Protein AF-0000000087701508 (afdb_homodimer)

InterPro domains:
  IPR003309 SCAN domain [PF02023] (48-132)
  IPR003309 SCAN domain [PS50804] (48-130)
  IPR003309 SCAN domain [SM00431] (48-133)
  IPR003309 SCAN domain [cd07936] (47-128)
  IPR038269 SCAN domain superfamily [G3DSA:1.10.4020.10] (46-132)
  IPR050916 SCAN domain and C2H2-type zinc finger [PTHR45935] (48-132)

Secondary structure (DSSP, 8-state):
------------------------------B---------TTS---HHHHHHH--GGGSSSHHHHHHHHHHHHHHHH-TTTS-HHHHHHHHHHHHHHHTS-HHHHHHHHHT--SSHHHHHHHHHHHHHHHHH-/------------------------------B---------TTS---HHHHHHH--GGGSSSHHHHHHHHHHHHHHHH-TTTS-HHHHHHHHHHHHHHHHS-HHHHHHHHHT--SSHHHHHHHHHHHHHHHHH-

Sequence (266 aa):
MAADPAPIGQEELVIIKMEEDETALWDPEPFFKPQPQTLLPGLGRDPRQCFRSFRYEEASGPREALARLRELCRQWLRPEVHSKEQMLELLVLEQFLGVLPPDTRVWVESQCPESGEEAVALVEDLAQMLQETMAADPAPIGQEELVIIKMEEDETALWDPEPFFKPQPQTLLPGLGRDPRQCFRSFRYEEASGPREALARLRELCRQWLRPEVHSKEQMLELLVLEQFLGVLPPDTRVWVESQCPESGEEAVALVEDLAQMLQET

Solvent-accessible surface area (backbone atoms only — not comparable to full-atom values): 15752 Å² total; per-residue (Å²): 130,78,76,70,72,74,74,76,72,78,70,72,70,72,70,70,70,67,67,71,73,60,77,62,67,71,69,61,75,37,43,54,56,74,66,74,65,73,48,54,93,84,52,68,79,55,40,56,53,54,42,69,63,53,52,47,81,81,32,94,40,61,67,52,36,49,52,50,38,47,54,30,44,42,64,44,51,32,66,90,80,37,50,68,68,52,39,49,44,55,52,36,30,54,51,52,51,41,38,40,57,68,72,58,29,54,55,46,56,72,71,60,59,88,43,49,68,51,44,33,53,46,52,52,50,50,53,53,53,56,68,74,99,129,78,75,69,72,73,74,76,73,78,71,71,71,73,69,68,70,67,65,67,69,63,74,63,63,71,68,59,73,37,42,55,56,71,66,72,64,74,48,55,92,82,50,68,79,56,38,56,51,53,41,69,64,55,51,46,81,80,33,94,43,60,66,51,35,48,52,51,40,47,52,30,44,43,63,44,50,31,68,89,78,36,51,67,69,52,40,49,44,55,52,36,31,54,51,51,51,41,38,40,58,66,72,58,28,56,55,45,56,72,70,60,58,88,43,49,69,51,43,34,51,46,52,54,49,51,54,53,55,56,68,74,98

pLDDT: mean 75.66, std 27.57, range [24.47, 98.69]

Organism: Physeter macrocephalus (NCBI:txid9755)

Nearest PDB structures (foldseek):
  3lhr-assembly1_A  TM=9.623E-01  e=1.263E-07  Homo sapiens
  2fi2-assembly1_B  TM=8.166E-01  e=4.818E-07  Homo sapiens
  2fi2-assembly1_A  TM=7.880E-01  e=1.838E-06  Homo sapiens
  4e6s-assembly1_A-2  TM=8.352E-01  e=3.184E-05  Mus musculus
  4bhx-assembly1_A  TM=9.150E-01  e=1.826E-04  Homo sapiens

Foldseek 3Di:
DPPPPDPDPPPPPPPPPPVCCPPPVVPVPPQPLPPQPPPDDPPPGQLVNVLVVDDPVVAPDDVRSVVVNVVSLCVNQVPVPDDPVSSVFSVVLSNVLRVDDPVLSVQLVVVPDPTPVSSVVSSVVVVVVVVVD/DPPPPDPPPPPPPPPPPPPCCVPPVPPVPPQPLPPQPPPPDPPPGQLVNVLSVDDPVVAPDDVRSVVVNVVSLCVNQVPVVDDPVSSVFSVVLSNVLRVDDPVLSVQLVVVPDPTPVSSVVSSVVVVVVVVVD

Radius of gyration: 26.83 Å; Cα contacts (8 Å, |Δi|>4): 227; chains: 2; bounding box: 73×62×115 Å

Structure (mmCIF, N/CA/C/O backbone):
data_AF-0000000087701508-model_v1
#
loop_
_entity.id
_entity.type
_entity.pdbx_description
1 polymer 'Zinc finger and SCAN domain-containing protein 31-like'
#
loop_
_atom_site.group_PDB
_atom_site.id
_atom_site.type_symbol
_atom_site.label_atom_id
_atom_site.label_alt_id
_atom_site.label_comp_id
_atom_site.label_asym_id
_atom_site.label_entity_id
_atom_site.label_seq_id
_atom_site.pdbx_PDB_ins_code
_atom_site.Cartn_x
_atom_site.Cartn_y
_atom_site.Cartn_z
_atom_site.occupancy
_atom_site.B_iso_or_equiv
_atom_site.auth_seq_id
_atom_site.auth_comp_id
_atom_site.auth_asym_id
_atom_site.auth_atom_id
_atom_site.pdbx_PDB_model_num
ATOM 1 N N . MET A 1 1 ? 54.719 -9.484 58.75 1 25.44 1 MET A N 1
ATOM 2 C CA . MET A 1 1 ? 54.375 -8.438 57.812 1 25.44 1 MET A CA 1
ATOM 3 C C . MET A 1 1 ? 53.344 -8.93 56.781 1 25.44 1 MET A C 1
ATOM 5 O O . MET A 1 1 ? 53.594 -9.883 56.062 1 25.44 1 MET A O 1
ATOM 9 N N . ALA A 1 2 ? 52.188 -8.859 57.188 1 32.19 2 ALA A N 1
ATOM 10 C CA . ALA A 1 2 ? 50.969 -9.414 56.594 1 32.19 2 ALA A CA 1
ATOM 11 C C . ALA A 1 2 ? 50.781 -8.898 55.156 1 32.19 2 ALA A C 1
ATOM 13 O O . ALA A 1 2 ? 50.938 -7.699 54.906 1 32.19 2 ALA A O 1
ATOM 14 N N . ALA A 1 3 ? 51.43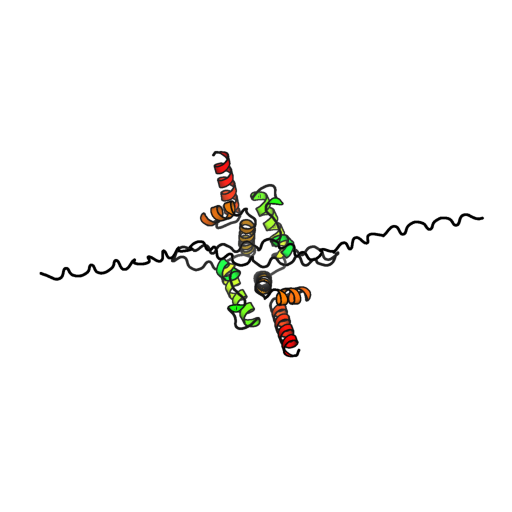8 -9.586 54.312 1 33.94 3 ALA A N 1
ATOM 15 C CA . ALA A 1 3 ? 51.406 -9.219 52.875 1 33.94 3 ALA A CA 1
ATOM 16 C C . ALA A 1 3 ? 50 -8.836 52.469 1 33.94 3 ALA A C 1
ATOM 18 O O . ALA A 1 3 ? 49.031 -9.484 52.844 1 33.94 3 ALA A O 1
ATOM 19 N N . ASP A 1 4 ? 49.719 -7.605 52.469 1 37.53 4 ASP A N 1
ATOM 20 C CA . ASP A 1 4 ? 48.5 -6.938 52.031 1 37.53 4 ASP A CA 1
ATOM 21 C C . ASP A 1 4 ? 48 -7.473 50.688 1 37.53 4 ASP A C 1
ATOM 23 O O . ASP A 1 4 ? 48.812 -7.629 49.781 1 37.53 4 ASP A O 1
ATOM 27 N N . PRO A 1 5 ? 47.219 -8.438 50.75 1 38.19 5 PRO A N 1
ATOM 28 C CA . PRO A 1 5 ? 46.75 -9.062 49.5 1 38.19 5 PRO A CA 1
ATOM 29 C C . PRO A 1 5 ? 46.5 -8.031 48.406 1 38.19 5 PRO A C 1
ATOM 31 O O . PRO A 1 5 ? 46.188 -6.879 48.688 1 38.19 5 PRO A O 1
ATOM 34 N N . ALA A 1 6 ? 47.281 -8.023 47.406 1 37.34 6 ALA A N 1
ATOM 35 C CA . ALA A 1 6 ? 47.156 -7.203 46.188 1 37.34 6 ALA A CA 1
ATOM 36 C C . ALA A 1 6 ? 45.719 -7.07 45.75 1 37.34 6 ALA A C 1
ATOM 38 O O . ALA A 1 6 ? 44.906 -7.969 46 1 37.34 6 ALA A O 1
ATOM 39 N N . PRO A 1 7 ? 45.188 -5.883 45.906 1 34.81 7 PRO A N 1
ATOM 40 C CA . PRO A 1 7 ? 43.812 -5.598 45.5 1 34.81 7 PRO A CA 1
ATOM 41 C C . PRO A 1 7 ? 43.438 -6.207 44.156 1 34.81 7 PRO A C 1
ATOM 43 O O . PRO A 1 7 ? 44.312 -6.43 43.312 1 34.81 7 PRO A O 1
ATOM 46 N N . ILE A 1 8 ? 42.625 -7.137 44.156 1 35.62 8 ILE A N 1
ATOM 47 C CA . ILE A 1 8 ? 41.938 -7.727 43 1 35.62 8 ILE A CA 1
ATOM 48 C C . ILE A 1 8 ? 41.781 -6.676 41.906 1 35.62 8 ILE A C 1
ATOM 50 O O . ILE A 1 8 ? 41.344 -5.551 42.188 1 35.62 8 ILE A O 1
ATOM 54 N N . GLY A 1 9 ? 42.594 -6.695 40.938 1 28.52 9 GLY A N 1
ATOM 55 C CA . GLY A 1 9 ? 42.594 -5.934 39.719 1 28.52 9 GLY A CA 1
ATOM 56 C C . GLY A 1 9 ? 41.219 -5.605 39.219 1 28.52 9 GLY A C 1
ATOM 57 O O . GLY A 1 9 ? 40.25 -6.348 39.469 1 28.52 9 GLY A O 1
ATOM 58 N N . GLN A 1 10 ? 40.812 -4.332 39.312 1 29.94 10 GLN A N 1
ATOM 59 C CA . GLN A 1 10 ? 39.656 -3.664 38.75 1 29.94 10 GLN A CA 1
ATOM 60 C C . GLN A 1 10 ? 39.281 -4.242 37.375 1 29.94 10 GLN A C 1
ATOM 62 O O . GLN A 1 10 ? 40.062 -4.125 36.438 1 29.94 10 GLN A O 1
ATOM 67 N N . GLU A 1 11 ? 38.969 -5.496 37.312 1 29.23 11 GLU A N 1
ATOM 68 C CA . GLU A 1 11 ? 38.375 -5.961 36.062 1 29.23 11 GLU A CA 1
ATOM 69 C C . GLU A 1 11 ? 37.5 -4.887 35.438 1 29.23 11 GLU A C 1
ATOM 71 O O . GLU A 1 11 ? 36.594 -4.355 36.094 1 29.23 11 GLU A O 1
ATOM 76 N N . GLU A 1 12 ? 38.125 -3.945 34.688 1 27.39 12 GLU A N 1
ATOM 77 C CA . GLU A 1 12 ? 37.406 -3.008 33.812 1 27.39 12 GLU A CA 1
ATOM 78 C C . GLU A 1 12 ? 36.156 -3.641 33.219 1 27.39 12 GLU A C 1
ATOM 80 O O . GLU A 1 12 ? 36.25 -4.652 32.5 1 27.39 12 GLU A O 1
ATOM 85 N N . LEU A 1 13 ? 35.156 -3.842 34 1 25.36 13 LEU A N 1
ATOM 86 C CA . LEU A 1 13 ? 33.875 -4.129 33.406 1 25.36 13 LEU A CA 1
ATOM 87 C C . LEU A 1 13 ? 33.688 -3.33 32.125 1 25.36 13 LEU A C 1
ATOM 89 O O . LEU A 1 13 ? 33.656 -2.098 32.156 1 25.36 13 LEU A O 1
ATOM 93 N N . VAL A 1 14 ? 34.406 -3.682 31.109 1 26.48 14 VAL A N 1
ATOM 94 C CA . VAL A 1 14 ? 34.094 -3.102 29.812 1 26.48 14 VAL A CA 1
ATOM 95 C C . VAL A 1 14 ? 32.562 -3.045 29.625 1 26.48 14 VAL A C 1
ATOM 97 O O . VAL A 1 14 ? 31.906 -4.078 29.656 1 26.48 14 VAL A O 1
ATOM 100 N N . ILE A 1 15 ? 31.906 -2.178 30.344 1 26.41 15 ILE A N 1
ATOM 101 C CA . ILE A 1 15 ? 30.531 -1.858 29.984 1 26.41 15 ILE A CA 1
ATOM 102 C C . ILE A 1 15 ? 30.406 -1.76 28.469 1 26.41 15 ILE A C 1
ATOM 104 O O . ILE A 1 15 ? 31.016 -0.891 27.844 1 26.41 15 ILE A O 1
ATOM 108 N N . ILE A 1 16 ? 30.484 -2.873 27.828 1 27.78 16 ILE A N 1
ATOM 109 C CA . ILE A 1 16 ? 30.047 -2.816 26.438 1 27.78 16 ILE A CA 1
ATOM 110 C C . ILE A 1 16 ? 28.75 -2.02 26.344 1 27.78 16 ILE A C 1
ATOM 112 O O . ILE A 1 16 ? 27.734 -2.412 26.906 1 27.78 16 ILE A O 1
ATOM 116 N N . LYS A 1 17 ? 28.781 -0.695 26.516 1 26.56 17 LYS A N 1
ATOM 117 C CA . LYS A 1 17 ? 27.625 0.057 26.031 1 26.56 17 LYS A CA 1
ATOM 118 C C . LYS A 1 17 ? 27.047 -0.579 24.766 1 26.56 17 LYS A C 1
ATOM 120 O O . LYS A 1 17 ? 27.719 -0.656 23.75 1 26.56 17 LYS A O 1
ATOM 125 N N . MET A 1 18 ? 26.516 -1.76 24.984 1 27.39 18 MET A N 1
ATOM 126 C CA . MET A 1 18 ? 25.656 -2.135 23.859 1 27.39 18 MET A CA 1
ATOM 127 C C . MET A 1 18 ? 24.938 -0.914 23.297 1 27.39 18 MET A C 1
ATOM 129 O O . MET A 1 18 ? 24.188 -0.239 24 1 27.39 18 MET A O 1
ATOM 133 N N . GLU A 1 19 ? 25.672 -0.029 22.703 1 31.14 19 GLU A N 1
ATOM 134 C CA . GLU A 1 19 ? 24.922 0.911 21.875 1 31.14 19 GLU A CA 1
ATOM 135 C C . GLU A 1 19 ? 23.688 0.247 21.25 1 31.14 19 GLU A C 1
ATOM 137 O O . GLU A 1 19 ? 23.812 -0.77 20.562 1 31.14 19 GLU A O 1
ATOM 142 N N . GLU A 1 20 ? 22.703 -0.002 22.109 1 31.42 20 GLU A N 1
ATOM 143 C CA . GLU A 1 20 ? 21.391 -0.277 21.516 1 31.42 20 GLU A CA 1
ATOM 144 C C . GLU A 1 20 ? 21.25 0.391 20.156 1 31.42 20 GLU A C 1
ATOM 146 O O . GLU A 1 20 ? 21.156 1.617 20.062 1 31.42 20 GLU A O 1
ATOM 151 N N . ASP A 1 21 ? 22.266 0.172 19.391 1 33.38 21 ASP A N 1
ATOM 152 C CA . ASP A 1 21 ? 21.969 0.449 17.984 1 33.38 21 ASP A CA 1
ATOM 153 C C . ASP A 1 21 ? 20.516 0.128 17.656 1 33.38 21 ASP A C 1
ATOM 155 O O . ASP A 1 21 ? 20.188 -1.013 17.328 1 33.38 21 ASP A O 1
ATOM 159 N N . GLU A 1 22 ? 19.703 0.153 18.703 1 33.38 22 GLU A N 1
ATOM 160 C CA . GLU A 1 22 ? 18.266 -0.052 18.672 1 33.38 22 GLU A CA 1
ATOM 161 C C . GLU A 1 22 ? 17.688 0.269 17.297 1 33.38 22 GLU A C 1
ATOM 163 O O . GLU A 1 22 ? 16.922 -0.52 16.734 1 33.38 22 GLU A O 1
ATOM 168 N N . THR A 1 23 ? 17.344 1.68 17.203 1 36.31 23 THR A N 1
ATOM 169 C CA . THR A 1 23 ? 16.406 2.166 16.203 1 36.31 23 THR A CA 1
ATOM 170 C C . THR A 1 23 ? 16.938 1.925 14.789 1 36.31 23 THR A C 1
ATOM 172 O O . THR A 1 23 ? 17.5 2.832 14.164 1 36.31 23 THR A O 1
ATOM 175 N N . ALA A 1 24 ? 18.031 1.444 14.695 1 35.03 24 ALA A N 1
ATOM 176 C CA . ALA A 1 24 ? 18.297 1.276 13.266 1 35.03 24 ALA A CA 1
ATOM 177 C C . ALA A 1 24 ? 17.016 0.876 12.523 1 35.03 24 ALA A C 1
ATOM 179 O O . ALA A 1 24 ? 16.484 -0.211 12.742 1 35.03 24 ALA A O 1
ATOM 180 N N . LEU A 1 25 ? 16.234 1.811 12.438 1 34.72 25 LEU A N 1
ATOM 181 C CA . LEU A 1 25 ? 15.102 1.787 11.516 1 34.72 25 LEU A CA 1
ATOM 182 C C . LEU A 1 25 ? 15.383 0.874 10.328 1 34.72 25 LEU A C 1
ATOM 184 O O . LEU A 1 25 ? 16.328 1.111 9.57 1 34.72 25 LEU A O 1
ATOM 188 N N . TRP A 1 26 ? 15.664 -0.435 10.664 1 35.25 26 TRP A N 1
ATOM 189 C CA . TRP A 1 26 ? 15.617 -1.326 9.508 1 35.25 26 TRP A CA 1
ATOM 190 C C . TRP A 1 26 ? 14.938 -0.648 8.328 1 35.25 26 TRP A C 1
ATOM 192 O O . TRP A 1 26 ? 13.758 -0.3 8.398 1 35.25 26 TRP A O 1
ATOM 202 N N . ASP A 1 27 ? 15.672 0.174 7.738 1 36.12 27 ASP A N 1
ATOM 203 C CA . ASP A 1 27 ? 15.281 0.833 6.496 1 36.12 27 ASP A CA 1
ATOM 204 C C . ASP A 1 27 ? 14.578 -0.141 5.555 1 36.12 27 ASP A C 1
ATOM 206 O O . ASP A 1 27 ? 15.234 -0.922 4.859 1 36.12 27 ASP A O 1
ATOM 210 N N . PRO A 1 28 ? 13.586 -0.911 6.129 1 38.28 28 PRO A N 1
ATOM 211 C CA . PRO A 1 28 ? 13.07 -1.793 5.082 1 38.28 28 PRO A CA 1
ATOM 212 C C . PRO A 1 28 ? 13.07 -1.137 3.701 1 38.28 28 PRO A C 1
ATOM 214 O O . P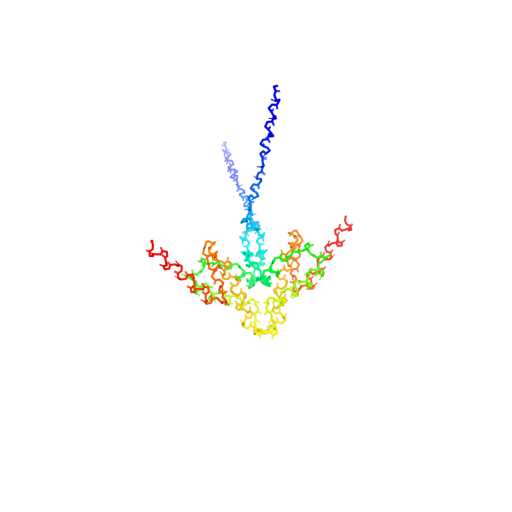RO A 1 28 ? 12.977 0.089 3.598 1 38.28 28 PRO A O 1
ATOM 217 N N . GLU A 1 29 ? 13.805 -1.562 2.844 1 40.06 29 GLU A N 1
ATOM 218 C CA . GLU A 1 29 ? 13.719 -1.175 1.438 1 40.06 29 GLU A CA 1
ATOM 219 C C . GLU A 1 29 ? 12.305 -0.743 1.064 1 40.06 29 GLU A C 1
ATOM 221 O O . GLU A 1 29 ? 11.328 -1.352 1.504 1 40.06 29 GLU A O 1
ATOM 226 N N . PRO A 1 30 ? 12.023 0.538 0.81 1 41.56 30 PRO A N 1
ATOM 227 C CA . PRO A 1 30 ? 10.758 1.166 0.436 1 41.56 30 PRO A CA 1
ATOM 228 C C . PRO A 1 30 ? 9.836 0.227 -0.343 1 41.56 30 PRO A C 1
ATOM 230 O O . PRO A 1 30 ? 10.312 -0.718 -0.979 1 41.56 30 PRO A O 1
ATOM 233 N N . PHE A 1 31 ? 8.633 -0.127 0.177 1 40.53 31 PHE A N 1
ATOM 234 C CA . PHE A 1 31 ? 7.57 -0.617 -0.689 1 40.53 31 PHE A CA 1
ATOM 235 C C . PHE A 1 31 ? 7.797 -0.177 -2.131 1 40.53 31 PHE A C 1
ATOM 237 O O . PHE A 1 31 ? 8.203 0.959 -2.381 1 40.53 31 PHE A O 1
ATOM 244 N N . PHE A 1 32 ? 8.18 -1.091 -2.953 1 39.31 32 PHE A N 1
ATOM 245 C CA . PHE A 1 32 ? 8.359 -0.954 -4.395 1 39.31 32 PHE A CA 1
ATOM 246 C C . PHE A 1 32 ? 7.309 -0.018 -4.98 1 39.31 32 PHE A C 1
ATOM 248 O O . PHE A 1 32 ? 6.117 -0.151 -4.691 1 39.31 32 PHE A O 1
ATOM 255 N N . LYS A 1 33 ? 7.504 1.305 -5.082 1 44.84 33 LYS A N 1
ATOM 256 C CA . LYS A 1 33 ? 6.703 2.164 -5.949 1 44.84 33 LYS A CA 1
ATOM 257 C C . LYS A 1 33 ? 6.391 1.473 -7.273 1 44.84 33 LYS A C 1
ATOM 259 O O . LYS A 1 33 ? 7.293 0.954 -7.938 1 44.84 33 LYS A O 1
ATOM 264 N N . PRO A 1 34 ? 5.141 1.07 -7.469 1 45.06 34 PRO A N 1
ATOM 265 C CA . PRO A 1 34 ? 4.898 0.636 -8.844 1 45.06 34 PRO A CA 1
ATOM 266 C C . PRO A 1 34 ? 5.621 1.504 -9.875 1 45.06 34 PRO A C 1
ATOM 268 O O . PRO A 1 34 ? 5.695 2.725 -9.711 1 45.06 34 PRO A O 1
ATOM 271 N N . GLN A 1 35 ? 6.719 1.099 -10.391 1 44.12 35 GLN A N 1
ATOM 272 C CA . GLN A 1 35 ? 7.227 1.841 -11.539 1 44.12 35 GLN A CA 1
ATOM 273 C C . GLN A 1 35 ? 6.086 2.477 -12.336 1 44.12 35 GLN A C 1
ATOM 275 O O . GLN A 1 35 ? 5.098 1.813 -12.648 1 44.12 35 GLN A O 1
ATOM 280 N N . PRO A 1 36 ? 6.039 3.824 -12.219 1 45.44 36 PRO A N 1
ATOM 281 C CA . PRO A 1 36 ? 5.047 4.355 -13.156 1 45.44 36 PRO A CA 1
ATOM 282 C C . PRO A 1 36 ? 5.016 3.594 -14.477 1 45.44 36 PRO A C 1
ATOM 284 O O . PRO A 1 36 ? 6.039 3.488 -15.156 1 45.44 36 PRO A O 1
ATOM 287 N N . GLN A 1 37 ? 4.379 2.557 -14.414 1 45.44 37 GLN A N 1
ATOM 288 C CA . GLN A 1 37 ? 4.191 2.061 -15.773 1 45.44 37 GLN A CA 1
ATOM 289 C C . GLN A 1 37 ? 3.904 3.205 -16.75 1 45.44 37 GLN A C 1
ATOM 291 O O . GLN A 1 37 ? 2.889 3.891 -16.625 1 45.44 37 GLN A O 1
ATOM 296 N N . THR A 1 38 ? 5.004 3.865 -17.094 1 42.22 38 THR A N 1
ATOM 297 C CA . THR A 1 38 ? 4.703 4.684 -18.266 1 42.22 38 THR A CA 1
ATOM 298 C C . THR A 1 38 ? 3.682 3.992 -19.156 1 42.22 38 THR A C 1
ATOM 300 O O . THR A 1 38 ? 3.957 2.926 -19.719 1 42.22 38 THR A O 1
ATOM 303 N N . LEU A 1 39 ? 2.555 3.941 -18.531 1 47.47 39 LEU A N 1
ATOM 304 C CA . LEU A 1 39 ? 1.598 3.555 -19.562 1 47.47 39 LEU A CA 1
ATOM 305 C C . LEU A 1 39 ? 1.854 4.32 -20.859 1 47.47 39 LEU A C 1
ATOM 307 O O . LEU A 1 39 ? 2.342 5.449 -20.828 1 47.47 39 LEU A O 1
ATOM 311 N N . LEU A 1 40 ? 1.92 3.59 -21.906 1 46.62 40 LEU A N 1
ATOM 312 C CA . LEU A 1 40 ? 1.96 4.176 -23.234 1 46.62 40 LEU A CA 1
ATOM 313 C C . LEU A 1 40 ? 1.213 5.504 -23.281 1 46.62 40 LEU A C 1
ATOM 315 O O . LEU A 1 40 ? 0.228 5.688 -22.547 1 46.62 40 LEU A O 1
ATOM 319 N N . PRO A 1 41 ? 1.772 6.398 -23.891 1 48.69 41 PRO A N 1
ATOM 320 C CA . PRO A 1 41 ? 0.986 7.574 -24.266 1 48.69 41 PRO A CA 1
ATOM 321 C C . PRO A 1 41 ? -0.4 7.215 -24.797 1 48.69 41 PRO A C 1
ATOM 323 O O . PRO A 1 41 ? -0.524 6.379 -25.688 1 48.69 41 PRO A O 1
ATOM 326 N N . GLY A 1 42 ? -1.479 7.578 -24.047 1 55.12 42 GLY A N 1
ATOM 327 C CA . GLY A 1 42 ? -2.861 7.258 -24.375 1 55.12 42 GLY A CA 1
ATOM 328 C C . GLY A 1 42 ? -3.541 6.41 -23.312 1 55.12 42 GLY A C 1
ATOM 329 O O . GLY A 1 42 ? -4.762 6.246 -23.328 1 55.12 42 GLY A O 1
ATOM 330 N N . LEU A 1 43 ? -2.662 5.609 -22.688 1 61.41 43 LEU A N 1
ATOM 331 C CA . LEU A 1 43 ? -3.33 4.871 -21.625 1 61.41 43 LEU A CA 1
ATOM 332 C C . LEU A 1 43 ? -3.432 5.723 -20.359 1 61.41 43 LEU A C 1
ATOM 334 O O . LEU A 1 43 ? -2.531 6.508 -20.062 1 61.41 43 LEU A O 1
ATOM 338 N N . GLY A 1 44 ? -4.562 6.223 -20.125 1 67.38 44 GLY A N 1
ATOM 339 C CA . GLY A 1 44 ? -4.867 6.988 -18.938 1 67.38 44 GLY A CA 1
ATOM 340 C C . GLY A 1 44 ? -3.961 6.648 -17.766 1 67.38 44 GLY A C 1
ATOM 341 O O . GLY A 1 44 ? -3.207 5.676 -17.812 1 67.38 44 GLY A O 1
ATOM 342 N N . ARG A 1 45 ? -3.814 7.508 -16.859 1 79.31 45 ARG A N 1
ATOM 343 C CA . ARG A 1 45 ? -2.984 7.324 -15.672 1 79.31 45 ARG A CA 1
ATOM 344 C C . ARG A 1 45 ? -3.5 6.176 -14.812 1 79.31 45 ARG A C 1
ATOM 346 O O . ARG A 1 45 ? -4.703 6.07 -14.562 1 79.31 45 ARG A O 1
ATOM 353 N N . ASP A 1 46 ? -2.707 5.227 -14.602 1 87.31 46 ASP A N 1
ATOM 354 C CA . ASP A 1 46 ? -3.059 4.152 -13.68 1 87.31 46 ASP A CA 1
ATOM 355 C C . ASP A 1 46 ? -3.498 4.711 -12.328 1 87.31 46 ASP A C 1
ATOM 357 O O . ASP A 1 46 ? -2.727 5.387 -11.648 1 87.31 46 ASP A O 1
ATOM 361 N N . PRO A 1 47 ? -4.73 4.5 -12.016 1 93.69 47 PRO A N 1
ATOM 362 C CA . PRO A 1 47 ? -5.258 5.074 -10.781 1 93.69 47 PRO A CA 1
ATOM 363 C C . PRO A 1 47 ? -4.477 4.637 -9.539 1 93.69 47 PRO A C 1
ATOM 365 O O . PRO A 1 47 ? -4.32 5.414 -8.602 1 93.69 47 PRO A O 1
ATOM 368 N N . ARG A 1 48 ? -4.02 3.402 -9.508 1 93 48 ARG A N 1
ATOM 369 C CA . ARG A 1 48 ? -3.201 2.924 -8.398 1 93 48 ARG A CA 1
ATOM 370 C C . ARG A 1 48 ? -1.927 3.75 -8.266 1 93 48 ARG A C 1
ATOM 372 O O . ARG A 1 48 ? -1.564 4.164 -7.164 1 93 48 ARG A O 1
ATOM 379 N N . GLN A 1 49 ? -1.356 3.963 -9.32 1 89.31 49 GLN A N 1
ATOM 380 C CA . GLN A 1 49 ? -0.129 4.75 -9.305 1 89.31 49 GLN A CA 1
ATOM 381 C C . GLN A 1 49 ? -0.399 6.184 -8.859 1 89.31 49 GLN A C 1
ATOM 383 O O . GLN A 1 49 ? 0.412 6.781 -8.148 1 89.31 49 GLN A O 1
ATOM 388 N N . CYS A 1 50 ? -1.501 6.734 -9.32 1 91.44 50 CYS A N 1
ATOM 389 C CA . CYS A 1 50 ? -1.871 8.078 -8.891 1 91.44 50 CYS A CA 1
ATOM 390 C C . CYS A 1 50 ? -2.018 8.141 -7.371 1 91.44 50 CYS A C 1
ATOM 392 O O . CYS A 1 50 ? -1.527 9.07 -6.734 1 91.44 50 CYS A O 1
ATOM 394 N N . PHE A 1 51 ? -2.633 7.141 -6.781 1 94.44 51 PHE A N 1
ATOM 395 C CA . PHE A 1 51 ? -2.844 7.066 -5.34 1 94.44 51 PHE A CA 1
ATOM 396 C C . PHE A 1 51 ? -1.519 6.902 -4.605 1 94.44 51 PHE A C 1
ATOM 398 O O . PHE A 1 51 ? -1.235 7.629 -3.654 1 94.44 51 PHE A O 1
ATOM 405 N N . ARG A 1 52 ? -0.728 6.074 -5.176 1 91.19 52 ARG A N 1
ATOM 406 C CA . ARG A 1 52 ? 0.518 5.742 -4.496 1 91.19 52 ARG A CA 1
ATOM 407 C C . ARG A 1 52 ? 1.56 6.836 -4.691 1 91.19 52 ARG A C 1
ATOM 409 O O . ARG A 1 52 ? 2.422 7.043 -3.836 1 91.19 52 ARG A O 1
ATOM 416 N N . SER A 1 53 ? 1.483 7.547 -5.746 1 88.75 53 SER A N 1
ATOM 417 C CA . SER A 1 53 ? 2.49 8.547 -6.074 1 88.75 53 SER A CA 1
ATOM 418 C C . SER A 1 53 ? 2.098 9.922 -5.535 1 88.75 53 SER A C 1
ATOM 420 O O . SER A 1 53 ? 2.869 10.875 -5.633 1 88.75 53 SER A O 1
ATOM 422 N N . PHE A 1 54 ? 0.991 10.062 -5.012 1 92.62 54 PHE A N 1
ATOM 423 C CA . PHE A 1 54 ? 0.555 11.328 -4.434 1 92.62 54 PHE A CA 1
ATOM 424 C C . PHE A 1 54 ? 1.53 11.797 -3.361 1 92.62 54 PHE A C 1
ATOM 426 O O . PHE A 1 54 ? 1.993 11 -2.543 1 92.62 54 PHE A O 1
ATOM 433 N N . ARG A 1 55 ? 1.802 13.102 -3.393 1 92.94 55 ARG A N 1
ATOM 434 C CA . ARG A 1 55 ? 2.713 13.695 -2.418 1 92.94 55 ARG A CA 1
ATOM 435 C C . ARG A 1 55 ? 2.002 14.742 -1.569 1 92.94 55 ARG A C 1
ATOM 437 O O . ARG A 1 55 ? 1.086 15.414 -2.045 1 92.94 55 ARG A O 1
ATOM 444 N N . TYR A 1 56 ? 2.574 14.875 -0.371 1 94.62 56 TYR A N 1
ATOM 445 C CA . TYR A 1 56 ? 1.998 15.836 0.56 1 94.62 56 TYR A CA 1
ATOM 446 C C . TYR A 1 56 ? 2.049 17.25 -0.014 1 94.62 56 TYR A C 1
ATOM 448 O O . TYR A 1 56 ? 1.122 18.031 0.178 1 94.62 56 TYR A O 1
ATOM 456 N N . GLU A 1 57 ? 3.049 17.484 -0.693 1 93.94 57 GLU A N 1
ATOM 457 C CA . GLU A 1 57 ? 3.287 18.812 -1.25 1 93.94 57 GLU A CA 1
ATOM 458 C C . GLU A 1 57 ? 2.23 19.172 -2.289 1 93.94 57 GLU A C 1
ATOM 460 O O . GLU A 1 57 ? 2.086 20.344 -2.656 1 93.94 57 GLU A O 1
ATOM 465 N N . GLU A 1 58 ? 1.59 18.266 -2.846 1 94.5 58 GLU A N 1
ATOM 466 C CA . GLU A 1 58 ? 0.579 18.484 -3.875 1 94.5 58 GLU A CA 1
ATOM 467 C C . GLU A 1 58 ? -0.701 19.062 -3.281 1 94.5 58 GLU A C 1
ATOM 469 O O . GLU A 1 58 ? -1.627 19.406 -4.012 1 94.5 58 GLU A O 1
ATOM 474 N N . ALA A 1 59 ? -0.807 19.203 -1.97 1 96.94 59 ALA A N 1
ATOM 475 C CA . ALA A 1 59 ? -1.982 19.719 -1.272 1 96.94 59 ALA A CA 1
ATOM 476 C C . ALA A 1 59 ? -1.638 20.969 -0.463 1 96.94 59 ALA A C 1
ATOM 478 O O . ALA A 1 59 ? -0.485 21.156 -0.072 1 96.94 59 ALA A O 1
ATOM 479 N N . SER A 1 60 ? -2.672 21.734 -0.099 1 96.69 60 SER A N 1
ATOM 480 C CA . SER A 1 60 ? -2.488 22.984 0.649 1 96.69 60 SER A CA 1
ATOM 481 C C . SER A 1 60 ? -2.266 22.703 2.133 1 96.69 60 SER A C 1
ATOM 483 O O . SER A 1 60 ? -1.805 23.578 2.871 1 96.69 60 SER A O 1
ATOM 485 N N . GLY A 1 61 ? -2.576 21.516 2.584 1 97.31 61 GLY A N 1
ATOM 486 C CA . GLY A 1 61 ? -2.482 21.094 3.975 1 97.31 61 GLY A CA 1
ATOM 487 C C . GLY A 1 61 ? -2.893 19.641 4.191 1 97.31 61 GLY A C 1
ATOM 488 O O . GLY A 1 61 ? -3.236 18.938 3.24 1 97.31 61 GLY A O 1
ATOM 489 N N . PRO A 1 62 ? -2.846 19.266 5.473 1 98.19 62 PRO A N 1
ATOM 490 C CA . PRO A 1 62 ? -3.113 17.859 5.762 1 98.19 62 PRO A CA 1
ATOM 491 C C . PRO A 1 62 ? -4.562 17.469 5.477 1 98.19 62 PRO A C 1
ATOM 493 O O . PRO A 1 62 ? -4.828 16.328 5.07 1 98.19 62 PRO A O 1
ATOM 496 N N . ARG A 1 63 ? -5.527 18.344 5.719 1 98.5 63 ARG A N 1
ATOM 497 C CA . ARG A 1 63 ? -6.934 18.031 5.457 1 98.5 63 ARG A CA 1
ATOM 498 C C . ARG A 1 63 ? -7.18 17.812 3.971 1 98.5 63 ARG A C 1
ATOM 500 O O . ARG A 1 63 ? -7.867 16.875 3.58 1 98.5 63 ARG A O 1
ATOM 507 N N . GLU A 1 64 ? -6.629 18.688 3.166 1 98.62 64 GLU A N 1
ATOM 508 C CA . GLU A 1 64 ? -6.754 18.516 1.722 1 98.62 64 GLU A CA 1
ATOM 509 C C . GLU A 1 64 ? -6.012 17.281 1.238 1 98.62 64 GLU A C 1
ATOM 511 O O . GLU A 1 64 ? -6.488 16.578 0.346 1 98.62 64 GLU A O 1
ATOM 516 N N . ALA A 1 65 ? -4.816 17.094 1.765 1 98.25 65 ALA A N 1
ATOM 517 C CA . ALA A 1 65 ? -4.062 15.891 1.413 1 98.25 65 ALA A CA 1
ATOM 518 C C . ALA A 1 65 ? -4.887 14.633 1.671 1 98.25 65 ALA A C 1
ATOM 520 O O . ALA A 1 65 ? -4.969 13.75 0.812 1 98.25 65 ALA A O 1
ATOM 521 N N . LEU A 1 66 ? -5.523 14.547 2.846 1 98.69 66 LEU A N 1
ATOM 522 C CA . LEU A 1 66 ? -6.352 13.398 3.188 1 98.69 66 LEU A CA 1
ATOM 523 C C . LEU A 1 66 ? -7.52 13.258 2.217 1 98.69 66 LEU A C 1
ATOM 525 O O . LEU A 1 66 ? -7.836 12.156 1.77 1 98.69 66 LEU A O 1
ATOM 529 N N . ALA A 1 67 ? -8.148 14.305 1.881 1 98.62 67 ALA A N 1
ATOM 530 C CA . ALA A 1 67 ? -9.281 14.305 0.961 1 98.62 67 ALA A CA 1
ATOM 531 C C . ALA A 1 67 ? -8.867 13.805 -0.421 1 98.62 67 ALA A C 1
ATOM 533 O O . ALA A 1 67 ? -9.57 13.008 -1.038 1 98.62 67 ALA A O 1
ATOM 534 N N . ARG A 1 68 ? -7.773 14.281 -0.911 1 98.38 68 ARG A N 1
ATOM 535 C CA . ARG A 1 68 ? -7.258 13.859 -2.209 1 98.38 68 ARG A CA 1
ATOM 536 C C . ARG A 1 68 ? -6.941 12.367 -2.213 1 98.38 68 ARG A C 1
ATOM 538 O O . ARG A 1 68 ? -7.262 11.664 -3.172 1 98.38 68 ARG A O 1
ATOM 545 N N . LEU A 1 69 ? -6.348 11.953 -1.176 1 98.06 69 LEU A N 1
ATOM 546 C CA . LEU A 1 69 ? -6.016 10.539 -1.071 1 98.06 69 LEU A CA 1
ATOM 547 C C . LEU A 1 69 ? -7.277 9.68 -1.05 1 98.06 69 LEU A C 1
ATOM 549 O O . LEU A 1 69 ? -7.312 8.602 -1.645 1 98.06 69 LEU A O 1
ATOM 553 N N . ARG A 1 70 ? -8.289 10.133 -0.376 1 98.69 70 ARG A N 1
ATOM 554 C CA . ARG A 1 70 ? -9.562 9.422 -0.368 1 98.69 70 ARG A CA 1
ATOM 555 C C . ARG A 1 70 ? -10.125 9.289 -1.778 1 98.69 70 ARG A C 1
ATOM 557 O O . ARG A 1 70 ? -10.586 8.219 -2.174 1 98.69 70 ARG A O 1
ATOM 564 N N . GLU A 1 71 ? -10.078 10.352 -2.469 1 98.38 71 GLU A N 1
ATOM 565 C CA . GLU A 1 71 ? -10.57 10.352 -3.844 1 98.38 71 GLU A CA 1
ATOM 566 C C . GLU A 1 71 ? -9.758 9.414 -4.723 1 98.38 71 GLU A C 1
ATOM 568 O O . GLU A 1 71 ? -10.32 8.602 -5.461 1 98.38 71 GLU A O 1
ATOM 573 N N . LEU A 1 72 ? -8.461 9.531 -4.645 1 97.06 72 LEU A N 1
ATOM 574 C CA . LEU A 1 72 ? -7.57 8.711 -5.449 1 97.06 72 LEU A CA 1
ATOM 575 C C . LEU A 1 72 ? -7.727 7.234 -5.094 1 97.06 72 LEU A C 1
ATOM 577 O O . LEU A 1 72 ? -7.707 6.371 -5.973 1 97.06 72 LEU A O 1
ATOM 581 N N . CYS A 1 73 ? -7.809 6.953 -3.775 1 97.62 73 CYS A N 1
ATOM 582 C CA . CYS A 1 73 ? -8.008 5.578 -3.334 1 97.62 73 CYS A CA 1
ATOM 583 C C . CYS A 1 73 ? -9.297 5 -3.916 1 97.62 73 CYS A C 1
ATOM 585 O O . CYS A 1 73 ? -9.312 3.857 -4.375 1 97.62 73 CYS A O 1
ATOM 587 N N . ARG A 1 74 ? -10.312 5.723 -3.934 1 98.19 74 ARG A N 1
ATOM 588 C CA . ARG A 1 74 ? -11.594 5.289 -4.492 1 98.19 74 ARG A CA 1
ATOM 589 C C . ARG A 1 74 ? -11.469 5.008 -5.984 1 98.19 74 ARG A C 1
ATOM 591 O O . ARG A 1 74 ? -12.07 4.062 -6.5 1 98.19 74 ARG A O 1
ATOM 598 N N . GLN A 1 75 ? -10.742 5.852 -6.672 1 96.75 75 GLN A N 1
ATOM 599 C CA . GLN A 1 75 ? -10.531 5.66 -8.102 1 96.75 75 GLN A CA 1
ATOM 600 C C . GLN A 1 75 ? -9.75 4.375 -8.375 1 96.75 75 GLN A C 1
ATOM 602 O O . GLN A 1 75 ? -9.945 3.73 -9.406 1 96.75 75 GLN A O 1
ATOM 607 N N . TRP A 1 76 ? -8.914 4.051 -7.457 1 95.88 76 TRP A N 1
ATOM 608 C CA . TRP A 1 76 ? -8.102 2.846 -7.598 1 95.88 76 TRP A CA 1
ATOM 609 C C . TRP A 1 76 ? -8.914 1.603 -7.25 1 95.88 76 TRP A C 1
ATOM 611 O O . TRP A 1 76 ? -9.062 0.701 -8.078 1 95.88 76 TRP A O 1
ATOM 621 N N . LEU A 1 77 ? -9.562 1.548 -6.105 1 96.94 77 LEU A N 1
ATOM 622 C CA . LEU A 1 77 ? -10.195 0.334 -5.605 1 96.94 77 LEU A CA 1
ATOM 623 C C . LEU A 1 77 ? -11.633 0.228 -6.105 1 96.94 77 LEU A C 1
ATOM 625 O O . LEU A 1 77 ? -12.219 -0.859 -6.105 1 96.94 77 LEU A O 1
ATOM 629 N N . ARG A 1 78 ? -12.227 1.29 -6.465 1 97.38 78 ARG A N 1
ATOM 630 C CA . ARG A 1 78 ? -13.578 1.349 -7.027 1 97.38 78 ARG A CA 1
ATOM 631 C C . ARG A 1 78 ? -14.547 0.498 -6.211 1 97.38 78 ARG A C 1
ATOM 633 O O . ARG A 1 78 ? -15.141 -0.448 -6.734 1 97.38 78 ARG A O 1
ATOM 640 N N . PRO A 1 79 ? -14.852 0.94 -5.035 1 97.56 79 PRO A N 1
ATOM 641 C CA . PRO A 1 79 ? -15.727 0.153 -4.164 1 97.56 79 PRO A CA 1
ATOM 642 C C . PRO A 1 79 ? -17.141 -0.002 -4.734 1 97.56 79 PRO A C 1
ATOM 644 O O . PRO A 1 79 ? -17.859 -0.924 -4.352 1 97.56 79 PRO A O 1
ATOM 647 N N . GLU A 1 80 ? -17.547 0.803 -5.633 1 97.31 80 GLU A N 1
ATOM 648 C CA . GLU A 1 80 ? -18.859 0.727 -6.25 1 97.31 80 GLU A CA 1
ATOM 649 C C . GLU A 1 80 ? -18.953 -0.439 -7.23 1 97.31 80 GLU A C 1
ATOM 651 O O . GLU A 1 80 ? -20.031 -0.926 -7.531 1 97.31 80 GLU A O 1
ATOM 656 N N . VAL A 1 81 ? -17.891 -0.875 -7.742 1 97.69 81 VAL A N 1
ATOM 657 C CA . VAL A 1 81 ? -17.828 -1.898 -8.781 1 97.69 81 VAL A CA 1
ATOM 658 C C . VAL A 1 81 ? -17.281 -3.199 -8.195 1 97.69 81 VAL A C 1
ATOM 660 O O . VAL A 1 81 ? -17.797 -4.281 -8.484 1 97.69 81 VAL A O 1
ATOM 663 N N . HIS A 1 82 ? -16.281 -3.066 -7.293 1 97.56 82 HIS A N 1
ATOM 664 C CA . HIS A 1 82 ? -15.547 -4.227 -6.789 1 97.56 82 HIS A CA 1
ATOM 665 C C . HIS A 1 82 ? -16.109 -4.695 -5.453 1 97.56 82 HIS A C 1
ATOM 667 O O . HIS A 1 82 ? -16.5 -3.879 -4.613 1 97.56 82 HIS A O 1
ATOM 673 N N . SER A 1 83 ? -16.109 -6.027 -5.34 1 97.69 83 SER A N 1
ATOM 674 C CA . SER A 1 83 ? -16.422 -6.594 -4.035 1 97.69 83 SER A CA 1
ATOM 675 C C . SER A 1 83 ? -15.273 -6.426 -3.055 1 97.69 83 SER A C 1
ATOM 677 O O . SER A 1 83 ? -14.18 -6.012 -3.443 1 97.69 83 SER A O 1
ATOM 679 N N . LYS A 1 84 ? -15.547 -6.695 -1.792 1 98.31 84 LYS A N 1
ATOM 680 C CA . LYS A 1 84 ? -14.484 -6.629 -0.793 1 98.31 84 LYS A CA 1
ATOM 681 C C . LYS A 1 84 ? -13.32 -7.547 -1.167 1 98.31 84 LYS A C 1
ATOM 683 O O . LYS A 1 84 ? -12.156 -7.152 -1.069 1 98.31 84 LYS A O 1
ATOM 688 N N . GLU A 1 85 ? -13.727 -8.742 -1.655 1 97.75 85 GLU A N 1
ATOM 689 C CA . GLU A 1 85 ? -12.703 -9.711 -2.025 1 97.75 85 GLU A CA 1
ATOM 690 C C . GLU A 1 85 ? -11.883 -9.227 -3.219 1 97.75 85 GLU A C 1
ATOM 692 O O . GLU A 1 85 ? -10.672 -9.438 -3.275 1 97.75 85 GLU A O 1
ATOM 697 N N . GLN A 1 86 ? -12.5 -8.609 -4.105 1 97.62 86 GLN A N 1
ATOM 698 C CA . GLN A 1 86 ? -11.82 -8.047 -5.27 1 97.62 86 GLN A CA 1
ATOM 699 C C . GLN A 1 86 ? -10.891 -6.906 -4.875 1 97.62 86 GLN A C 1
ATOM 701 O O . GLN A 1 86 ? -9.805 -6.754 -5.445 1 97.62 86 GLN A O 1
ATOM 706 N N . MET A 1 87 ? -11.281 -6.074 -3.943 1 97.75 87 MET A N 1
ATOM 707 C CA . MET A 1 87 ? -10.414 -5.012 -3.434 1 97.75 87 MET A CA 1
ATOM 708 C C . MET A 1 87 ? -9.18 -5.598 -2.764 1 97.75 87 MET A C 1
ATOM 710 O O . MET A 1 87 ? -8.07 -5.102 -2.963 1 97.75 87 MET A O 1
ATOM 714 N N . LEU A 1 88 ? -9.398 -6.727 -2.004 1 98.06 88 LEU A N 1
ATOM 715 C CA . LEU A 1 88 ? -8.281 -7.426 -1.374 1 98.06 88 LEU A CA 1
ATOM 716 C C . LEU A 1 88 ? -7.285 -7.914 -2.42 1 98.06 88 LEU A C 1
ATOM 718 O O . LEU A 1 88 ? -6.074 -7.758 -2.25 1 98.06 88 LEU A O 1
ATOM 722 N N . GLU A 1 89 ? -7.789 -8.43 -3.514 1 97.94 89 GLU A N 1
ATOM 723 C CA . GLU A 1 89 ? -6.938 -8.984 -4.559 1 97.94 89 GLU A CA 1
ATOM 724 C C . GLU A 1 89 ? -6.082 -7.906 -5.215 1 97.94 89 GLU A C 1
ATOM 726 O O . GLU A 1 89 ? -4.938 -8.156 -5.598 1 97.94 89 GLU A O 1
ATOM 731 N N . LEU A 1 90 ? -6.68 -6.699 -5.324 1 96.12 90 LEU A N 1
ATOM 732 C CA . LEU A 1 90 ? -5.918 -5.582 -5.871 1 96.12 90 LEU A CA 1
ATOM 733 C C . LEU A 1 90 ? -4.73 -5.246 -4.973 1 96.12 90 LEU A C 1
ATOM 735 O O . LEU A 1 90 ? -3.619 -5.027 -5.465 1 96.12 90 LEU A O 1
ATOM 739 N N . LEU A 1 91 ? -4.934 -5.273 -3.674 1 96.12 91 LEU A N 1
ATOM 740 C CA . LEU A 1 91 ? -3.877 -4.98 -2.711 1 96.12 91 LEU A CA 1
ATOM 741 C C . LEU A 1 91 ? -2.861 -6.117 -2.654 1 96.12 91 LEU A C 1
ATOM 743 O O . LEU A 1 91 ? -1.657 -5.875 -2.557 1 96.12 91 LEU A O 1
ATOM 747 N N . VAL A 1 92 ? -3.322 -7.305 -2.691 1 97.69 92 VAL A N 1
ATOM 748 C CA . VAL A 1 92 ? -2.467 -8.484 -2.664 1 97.69 92 VAL A CA 1
ATOM 749 C C . VAL A 1 92 ? -1.554 -8.492 -3.889 1 97.69 92 VAL A C 1
ATOM 751 O O . VAL A 1 92 ? -0.348 -8.727 -3.771 1 97.69 92 VAL A O 1
ATOM 754 N N . LEU A 1 93 ? -2.15 -8.148 -5.027 1 97.19 93 LEU A N 1
ATOM 755 C CA . LEU A 1 93 ? -1.35 -8.078 -6.242 1 97.19 93 LEU A CA 1
ATOM 756 C C . LEU A 1 93 ? -0.268 -7.012 -6.121 1 97.19 93 LEU A C 1
ATOM 758 O O . LEU A 1 93 ? 0.895 -7.262 -6.449 1 97.19 93 LEU A O 1
ATOM 762 N N . GLU A 1 94 ? -0.646 -5.879 -5.648 1 93.88 94 GLU A N 1
ATOM 763 C CA . GLU A 1 94 ? 0.318 -4.801 -5.461 1 93.88 94 GLU A CA 1
ATOM 764 C C . GLU A 1 94 ? 1.484 -5.25 -4.582 1 93.88 94 GLU A C 1
ATOM 766 O O . GLU A 1 94 ? 2.648 -5.078 -4.953 1 93.88 94 GLU A O 1
ATOM 771 N N . GLN A 1 95 ? 1.121 -5.902 -3.467 1 93.69 95 GLN A N 1
ATOM 772 C CA . GLN A 1 95 ? 2.154 -6.328 -2.531 1 93.69 95 GLN A CA 1
ATOM 773 C C . GLN A 1 95 ? 2.996 -7.461 -3.117 1 93.69 95 GLN A C 1
ATOM 775 O O . GLN A 1 95 ? 4.211 -7.5 -2.922 1 93.69 95 GLN A O 1
ATOM 780 N N . PHE A 1 96 ? 2.41 -8.383 -3.777 1 97 96 PHE A N 1
ATOM 781 C CA . PHE A 1 96 ? 3.102 -9.5 -4.41 1 97 96 PHE A CA 1
ATOM 782 C C . PHE A 1 96 ? 4.148 -9 -5.398 1 97 96 PHE A C 1
ATOM 784 O O . PHE A 1 96 ? 5.301 -9.445 -5.367 1 97 96 PHE A O 1
ATOM 791 N N . LEU A 1 97 ? 3.76 -8.062 -6.215 1 94.88 97 LEU A N 1
ATOM 792 C CA . LEU A 1 97 ? 4.691 -7.492 -7.184 1 94.88 97 LEU A CA 1
ATOM 793 C C . LEU A 1 97 ? 5.832 -6.77 -6.484 1 94.88 97 LEU A C 1
ATOM 795 O O . LEU A 1 97 ? 6.98 -6.832 -6.93 1 94.88 97 LEU A O 1
ATOM 799 N N . GLY A 1 98 ? 5.535 -6.195 -5.43 1 90.88 98 GLY A N 1
ATOM 800 C CA . GLY A 1 98 ? 6.52 -5.43 -4.684 1 90.88 98 GLY A CA 1
ATOM 801 C C . GLY A 1 98 ? 7.57 -6.297 -4.012 1 90.88 98 GLY A C 1
ATOM 802 O O . GLY A 1 98 ? 8.68 -5.84 -3.748 1 90.88 98 GLY A O 1
ATOM 803 N N . VAL A 1 99 ? 7.293 -7.516 -3.764 1 92.69 99 VAL A N 1
ATOM 804 C CA . VAL A 1 99 ? 8.211 -8.359 -3.008 1 92.69 99 VAL A CA 1
ATOM 805 C C . VAL A 1 99 ? 9.031 -9.227 -3.967 1 92.69 99 VAL A C 1
ATOM 807 O O . VAL A 1 99 ? 9.898 -9.984 -3.539 1 92.69 99 VAL A O 1
ATOM 810 N N . LEU A 1 100 ? 8.789 -9.094 -5.199 1 94.38 100 LEU A N 1
ATOM 811 C CA . LEU A 1 100 ? 9.555 -9.844 -6.188 1 94.38 100 LEU A CA 1
ATOM 812 C C . LEU A 1 100 ? 10.938 -9.227 -6.383 1 94.38 100 LEU A C 1
ATOM 814 O O . LEU A 1 100 ? 11.102 -8.016 -6.25 1 94.38 100 LEU A O 1
ATOM 818 N N . PRO A 1 101 ? 11.875 -10.078 -6.695 1 90.5 101 PRO A N 1
ATOM 819 C CA . PRO A 1 101 ? 13.164 -9.508 -7.098 1 90.5 101 PRO A CA 1
ATOM 820 C C . PRO A 1 101 ? 13.031 -8.484 -8.219 1 90.5 101 PRO A C 1
ATOM 822 O O . PRO A 1 101 ? 12.172 -8.633 -9.094 1 90.5 101 PRO A O 1
ATOM 825 N N . PRO A 1 102 ? 13.883 -7.512 -8.266 1 86.94 102 PRO A N 1
ATOM 826 C CA . PRO A 1 102 ? 13.727 -6.371 -9.172 1 86.94 102 PRO A CA 1
ATOM 827 C C . PRO A 1 102 ? 13.609 -6.793 -10.633 1 86.94 102 PRO A C 1
ATOM 829 O O . PRO A 1 102 ? 12.695 -6.355 -11.336 1 86.94 102 PRO A O 1
ATOM 832 N N . ASP A 1 103 ? 14.523 -7.641 -11.07 1 87.25 103 ASP A N 1
ATOM 833 C CA . ASP A 1 103 ? 14.5 -8.055 -12.469 1 87.25 103 ASP A CA 1
ATOM 834 C C . ASP A 1 103 ? 13.234 -8.844 -12.797 1 87.25 103 ASP A C 1
ATOM 836 O O . ASP A 1 103 ? 12.656 -8.688 -13.875 1 87.25 103 ASP A O 1
ATOM 840 N N . THR A 1 104 ? 12.836 -9.68 -11.891 1 94.12 104 THR A N 1
ATOM 841 C CA . THR A 1 104 ? 11.602 -10.445 -12.047 1 94.12 104 THR A CA 1
ATOM 842 C C . THR A 1 104 ? 10.391 -9.516 -12.062 1 94.12 104 THR A C 1
ATOM 844 O O . THR A 1 104 ? 9.508 -9.648 -12.914 1 94.12 104 THR A O 1
ATOM 847 N N . ARG A 1 105 ? 10.391 -8.625 -11.211 1 92.31 105 ARG A N 1
ATOM 848 C CA . ARG A 1 105 ? 9.289 -7.676 -11.109 1 92.31 105 ARG A CA 1
ATOM 849 C C . ARG A 1 105 ? 9.133 -6.879 -12.398 1 92.31 105 ARG A C 1
ATOM 851 O O . ARG A 1 105 ? 8.023 -6.734 -12.914 1 92.31 105 ARG A O 1
ATOM 858 N N . VAL A 1 106 ? 10.195 -6.344 -12.883 1 88.88 106 VAL A N 1
ATOM 859 C CA . VAL A 1 106 ? 10.172 -5.551 -14.102 1 88.88 106 VAL A CA 1
ATOM 860 C C . VAL A 1 106 ? 9.562 -6.375 -15.242 1 88.88 106 VAL A C 1
ATOM 862 O O . VAL A 1 106 ? 8.688 -5.895 -15.961 1 88.88 106 VAL A O 1
ATOM 865 N N . TRP A 1 107 ? 9.984 -7.547 -15.391 1 92.25 107 TRP A N 1
ATOM 866 C CA . TRP A 1 107 ? 9.484 -8.438 -16.438 1 92.25 107 TRP A CA 1
ATOM 867 C C . TRP A 1 107 ? 7.996 -8.719 -16.25 1 92.25 107 TRP A C 1
ATOM 869 O O . TRP A 1 107 ? 7.215 -8.617 -17.203 1 92.25 107 TRP A O 1
ATOM 879 N N . VAL A 1 108 ? 7.621 -9.109 -15.07 1 95.56 108 VAL A N 1
ATOM 880 C CA . VAL A 1 108 ? 6.23 -9.453 -14.789 1 95.56 108 VAL A CA 1
ATOM 881 C C . VAL A 1 108 ? 5.336 -8.242 -15.039 1 95.56 108 VAL A C 1
ATOM 883 O O . VAL A 1 108 ? 4.297 -8.352 -15.695 1 95.56 108 VAL A O 1
ATOM 886 N N . GLU A 1 109 ? 5.742 -7.082 -14.578 1 90.69 109 GLU A N 1
ATOM 887 C CA . GLU A 1 109 ? 4.973 -5.855 -14.766 1 90.69 109 GLU A CA 1
ATOM 888 C C . GLU A 1 109 ? 4.805 -5.527 -16.25 1 90.69 109 GLU A C 1
ATOM 890 O O . GLU A 1 109 ? 3.766 -5.008 -16.656 1 90.69 109 GLU A O 1
ATOM 895 N N . SER A 1 110 ? 5.816 -5.812 -16.969 1 90.06 110 SER A N 1
ATOM 896 C CA . SER A 1 110 ? 5.754 -5.531 -18.406 1 90.06 110 SER A CA 1
ATOM 897 C C . SER A 1 110 ? 4.691 -6.387 -19.094 1 90.06 110 SER A C 1
ATOM 899 O O . SER A 1 110 ? 4.211 -6.039 -20.172 1 90.06 110 SER A O 1
ATOM 901 N N . GLN A 1 111 ? 4.277 -7.566 -18.531 1 92.56 111 GLN A N 1
ATOM 902 C CA . GLN A 1 111 ? 3.23 -8.43 -19.078 1 92.56 111 GLN A CA 1
ATOM 903 C C . GLN A 1 111 ? 1.851 -7.969 -18.609 1 92.56 111 GLN A C 1
ATOM 905 O O . GLN A 1 111 ? 0.831 -8.5 -19.047 1 92.56 111 GLN A O 1
ATOM 910 N N . CYS A 1 112 ? 1.73 -6.973 -17.641 1 89.75 112 CYS A N 1
ATOM 911 C CA . CYS A 1 112 ? 0.51 -6.316 -17.188 1 89.75 112 CYS A CA 1
ATOM 912 C C . CYS A 1 112 ? -0.471 -7.328 -16.609 1 89.75 112 CYS A C 1
ATOM 914 O O . CYS A 1 112 ? -1.635 -7.371 -17 1 89.75 112 CYS A O 1
ATOM 916 N N . PRO A 1 113 ? -0.043 -8.047 -15.578 1 95.19 113 PRO A N 1
ATOM 917 C CA . PRO A 1 113 ? -0.987 -8.977 -14.961 1 95.19 113 PRO A CA 1
ATOM 918 C C . PRO A 1 113 ? -2.18 -8.273 -14.32 1 95.19 113 PRO A C 1
ATOM 920 O O . PRO A 1 113 ? -2.025 -7.199 -13.734 1 95.19 113 PRO A O 1
ATOM 923 N N . GLU A 1 114 ? -3.301 -8.961 -14.398 1 92.75 114 GLU A N 1
ATOM 924 C CA . GLU A 1 114 ? -4.531 -8.383 -13.867 1 92.75 114 GLU A CA 1
ATOM 925 C C . GLU A 1 114 ? -4.922 -9.047 -12.547 1 92.75 114 GLU A C 1
ATOM 927 O O . GLU A 1 114 ? -5.898 -8.641 -11.914 1 92.75 114 GLU A O 1
ATOM 932 N N . SER A 1 115 ? -4.246 -10.039 -12.133 1 95.62 115 SER A N 1
ATOM 933 C CA . SER A 1 115 ? -4.516 -10.742 -10.883 1 95.62 115 SER A CA 1
ATOM 934 C C . SER A 1 115 ? -3.242 -11.344 -10.305 1 95.62 115 SER A C 1
ATOM 936 O O . SER A 1 115 ? -2.24 -11.492 -11.008 1 95.62 115 SER A O 1
ATOM 938 N N . GLY A 1 116 ? -3.328 -11.703 -9.039 1 97.62 116 GLY A N 1
ATOM 939 C CA . GLY A 1 116 ? -2.217 -12.391 -8.391 1 97.62 116 GLY A CA 1
ATOM 940 C C . GLY A 1 116 ? -1.893 -13.727 -9.023 1 97.62 116 GLY A C 1
ATOM 941 O O . GLY A 1 116 ? -0.721 -14.078 -9.18 1 97.62 116 GLY A O 1
ATOM 942 N N . GLU A 1 117 ? -2.936 -14.414 -9.414 1 98.38 117 GLU A N 1
ATOM 943 C CA . GLU A 1 117 ? -2.742 -15.727 -10.031 1 98.38 117 GLU A CA 1
ATOM 944 C C . GLU A 1 117 ? -2.01 -15.609 -11.367 1 98.38 117 GLU A C 1
ATOM 946 O O . GLU A 1 117 ? -1.141 -16.422 -11.68 1 98.38 117 GLU A O 1
ATOM 951 N N . GLU A 1 118 ? -2.371 -14.586 -12.07 1 98.19 118 GLU A N 1
ATOM 952 C CA . GLU A 1 118 ? -1.692 -14.352 -13.336 1 98.19 118 GLU A CA 1
ATOM 953 C C . GLU A 1 118 ? -0.227 -13.984 -13.125 1 98.19 118 GLU A C 1
ATOM 955 O O . GLU A 1 118 ? 0.649 -14.461 -13.852 1 98.19 118 GLU A O 1
ATOM 960 N N . ALA A 1 119 ? 0.03 -13.164 -12.133 1 97.69 119 ALA A N 1
ATOM 961 C CA . ALA A 1 119 ? 1.401 -12.789 -11.797 1 97.69 119 ALA A CA 1
ATOM 962 C C . ALA A 1 119 ? 2.229 -14.016 -11.414 1 97.69 119 ALA A C 1
ATOM 964 O O . ALA A 1 119 ? 3.375 -14.156 -11.852 1 97.69 119 ALA A O 1
ATOM 965 N N . VAL A 1 120 ? 1.662 -14.891 -10.695 1 98.56 120 VAL A N 1
ATOM 966 C CA . VAL A 1 120 ? 2.328 -16.125 -10.289 1 98.56 120 VAL A CA 1
ATOM 967 C C . VAL A 1 120 ? 2.684 -16.953 -11.523 1 98.56 120 VAL A C 1
ATOM 969 O O . VAL A 1 120 ? 3.807 -17.438 -11.641 1 98.56 120 VAL A O 1
ATOM 972 N N . ALA A 1 121 ? 1.732 -17.047 -12.383 1 98.5 121 ALA A N 1
ATOM 973 C CA . ALA A 1 121 ? 1.961 -17.812 -13.609 1 98.5 121 ALA A CA 1
ATOM 974 C C . ALA A 1 121 ? 3.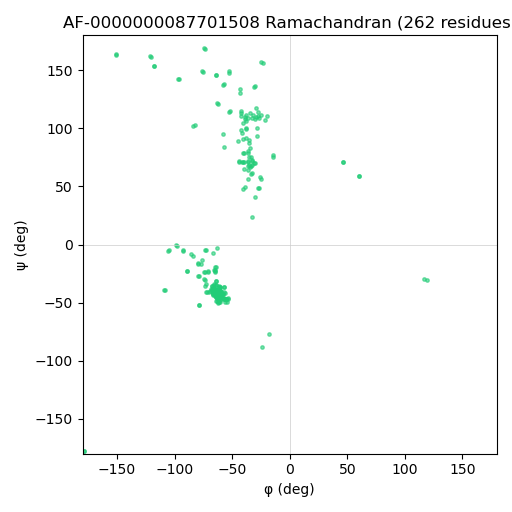125 -17.234 -14.406 1 98.5 121 ALA A C 1
ATOM 976 O O . ALA A 1 121 ? 3.943 -17.969 -14.953 1 98.5 121 ALA A O 1
ATOM 977 N N . LEU A 1 122 ? 3.184 -15.945 -14.453 1 98 122 LEU A N 1
ATOM 978 C CA . LEU A 1 122 ? 4.254 -15.266 -15.188 1 98 122 LEU A CA 1
ATOM 979 C C . LEU A 1 122 ? 5.605 -15.531 -14.531 1 98 122 LEU A C 1
ATOM 981 O O . LEU A 1 122 ? 6.602 -15.758 -15.227 1 98 122 LEU A O 1
ATOM 985 N N . VAL A 1 123 ? 5.664 -15.508 -13.234 1 98.06 123 VAL A N 1
ATOM 986 C CA . VAL A 1 123 ? 6.902 -15.773 -12.516 1 98.06 123 VAL A CA 1
ATOM 987 C C . VAL A 1 123 ? 7.363 -17.203 -12.789 1 98.06 123 VAL A C 1
ATOM 989 O O . VAL A 1 123 ? 8.547 -17.438 -13.039 1 98.06 123 VAL A O 1
ATOM 992 N N . GLU A 1 124 ? 6.461 -18.109 -12.719 1 97.62 124 GLU A N 1
ATOM 993 C CA . GLU A 1 124 ? 6.773 -19.516 -12.961 1 97.62 124 GLU A CA 1
ATOM 994 C C . GLU A 1 124 ? 7.246 -19.734 -14.398 1 97.62 124 GLU A C 1
ATOM 996 O O . GLU A 1 124 ? 8.18 -20.5 -14.641 1 97.62 124 GLU A O 1
ATOM 1001 N N . ASP A 1 125 ? 6.625 -19.078 -15.336 1 95.81 125 ASP A N 1
ATOM 1002 C CA . ASP A 1 125 ? 7.051 -19.125 -16.734 1 95.81 125 ASP A CA 1
ATOM 1003 C C . ASP A 1 125 ? 8.477 -18.594 -16.891 1 95.81 125 ASP A C 1
ATOM 1005 O O . ASP A 1 125 ? 9.289 -19.203 -17.594 1 95.81 125 ASP A O 1
ATOM 1009 N N . LEU A 1 126 ? 8.688 -17.5 -16.312 1 95.06 126 LEU A N 1
ATOM 1010 C CA . LEU A 1 126 ? 10.016 -16.891 -16.359 1 95.06 126 LEU A CA 1
ATOM 1011 C C . LEU A 1 126 ? 11.07 -17.844 -15.805 1 95.06 126 LEU A C 1
ATOM 1013 O O . LEU A 1 126 ? 12.141 -18 -16.391 1 95.06 126 LEU A O 1
ATOM 1017 N N . ALA A 1 127 ? 10.75 -18.438 -14.688 1 93.94 127 ALA A N 1
ATOM 1018 C CA . ALA A 1 127 ? 11.68 -19.375 -14.055 1 93.94 127 ALA A CA 1
ATOM 1019 C C . ALA A 1 127 ? 11.969 -20.562 -14.969 1 93.94 127 ALA A C 1
ATOM 1021 O O . ALA A 1 127 ? 13.109 -21.031 -15.047 1 93.94 127 ALA A O 1
ATOM 1022 N N . GLN A 1 128 ? 10.969 -21.062 -15.648 1 92.62 128 GLN A N 1
ATOM 1023 C CA . GLN A 1 128 ? 11.125 -22.172 -16.578 1 92.62 128 GLN A CA 1
ATOM 1024 C C . GLN A 1 128 ? 12.008 -21.781 -17.766 1 92.62 128 GLN A C 1
ATOM 1026 O O . GLN A 1 128 ? 12.844 -22.578 -18.203 1 92.62 128 GLN A O 1
ATOM 1031 N N . MET A 1 129 ? 11.852 -20.594 -18.203 1 90.69 129 MET A N 1
ATOM 1032 C CA . MET A 1 129 ? 12.625 -20.109 -19.328 1 90.69 129 MET A CA 1
ATOM 1033 C C . MET A 1 129 ? 14.102 -19.969 -18.969 1 90.69 129 MET A C 1
ATOM 1035 O O . MET A 1 129 ? 14.977 -20.25 -19.781 1 90.69 129 MET A O 1
ATOM 1039 N N . LEU A 1 130 ? 14.375 -19.547 -17.812 1 88 130 LEU A N 1
ATOM 1040 C CA . LEU A 1 130 ? 15.742 -19.312 -17.359 1 88 130 LEU A CA 1
ATOM 1041 C C . LEU A 1 130 ? 16.469 -20.625 -17.094 1 88 130 LEU A C 1
ATOM 1043 O O . LEU A 1 130 ? 17.688 -20.703 -17.188 1 88 130 LEU A O 1
ATOM 1047 N N . GLN A 1 131 ? 15.789 -21.641 -16.703 1 87.44 131 GLN A N 1
ATOM 1048 C CA . GLN A 1 131 ? 16.391 -22.953 -16.484 1 87.44 131 GLN A CA 1
ATOM 1049 C C . GLN A 1 131 ? 16.734 -23.625 -17.812 1 87.44 131 GLN A C 1
ATOM 1051 O O . GLN A 1 131 ? 17.672 -24.422 -17.891 1 87.44 131 GLN A O 1
ATOM 1056 N N . GLU A 1 132 ? 15.984 -23.406 -18.734 1 84.06 132 GLU A N 1
ATOM 1057 C CA . GLU A 1 132 ? 16.219 -24 -20.047 1 84.06 132 GLU A CA 1
ATOM 1058 C C . GLU A 1 132 ? 17.344 -23.266 -20.781 1 84.06 132 GLU A C 1
ATOM 1060 O O . GLU A 1 132 ? 17.906 -23.797 -21.75 1 84.06 132 GLU A O 1
ATOM 1065 N N . THR A 1 133 ? 17.766 -22.125 -20.453 1 70.12 133 THR A N 1
ATOM 1066 C CA . THR A 1 133 ? 18.891 -21.422 -21.047 1 70.12 133 THR A CA 1
ATOM 1067 C C . THR A 1 133 ? 20.188 -21.719 -20.297 1 70.12 133 THR A C 1
ATOM 1069 O O . THR A 1 133 ? 20.219 -21.625 -19.062 1 70.12 133 THR A O 1
ATOM 1072 N N . MET B 1 1 ? 39.125 38.844 -57.75 1 24.47 1 MET B N 1
ATOM 1073 C CA . MET B 1 1 ? 39.5 37.781 -56.844 1 24.47 1 MET B CA 1
ATOM 1074 C C . MET B 1 1 ? 38.438 37.562 -55.781 1 24.47 1 MET B C 1
ATOM 1076 O O . MET B 1 1 ? 38.156 38.438 -54.969 1 24.47 1 MET B O 1
ATOM 1080 N N . ALA B 1 2 ? 37.469 36.906 -56.219 1 32.56 2 ALA B N 1
ATOM 1081 C CA . ALA B 1 2 ? 36.188 36.781 -55.562 1 32.56 2 ALA B CA 1
ATOM 1082 C C . ALA B 1 2 ? 36.344 36.188 -54.156 1 32.56 2 ALA B C 1
ATOM 1084 O O . ALA B 1 2 ? 37.188 35.281 -53.969 1 32.56 2 ALA B O 1
ATOM 1085 N N . ALA B 1 3 ? 36.406 37.156 -53.25 1 34.59 3 ALA B N 1
ATOM 1086 C CA . ALA B 1 3 ? 36.562 36.812 -51.844 1 34.59 3 ALA B CA 1
ATOM 1087 C C . ALA B 1 3 ? 35.75 35.562 -51.469 1 34.59 3 ALA B C 1
ATOM 1089 O O . ALA B 1 3 ? 34.625 35.406 -51.938 1 34.59 3 ALA B O 1
ATOM 1090 N N . ASP B 1 4 ? 36.375 34.438 -51.562 1 36.91 4 ASP B N 1
ATOM 1091 C CA . ASP B 1 4 ? 35.906 33.125 -51.188 1 36.91 4 ASP B CA 1
ATOM 1092 C C . ASP B 1 4 ? 35.125 33.156 -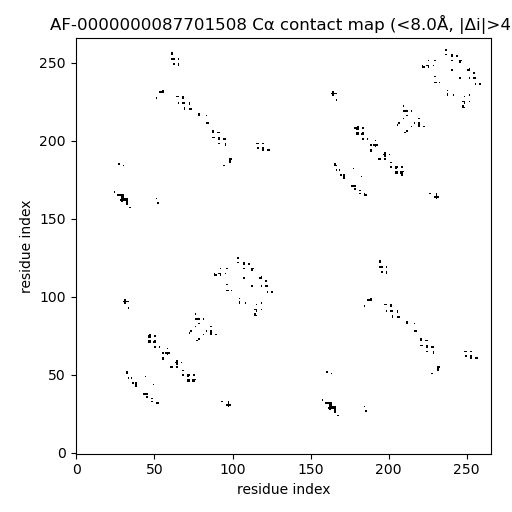49.875 1 36.91 4 ASP B C 1
ATOM 1094 O O . ASP B 1 4 ? 35.531 33.812 -48.906 1 36.91 4 ASP B O 1
ATOM 1098 N N . PRO B 1 5 ? 33.844 33.344 -50.031 1 37.81 5 PRO B N 1
ATOM 1099 C CA . PRO B 1 5 ? 33 33.469 -48.844 1 37.81 5 PRO B CA 1
ATOM 1100 C C . PRO B 1 5 ? 33.438 32.531 -47.719 1 37.81 5 PRO B C 1
ATOM 1102 O O . PRO B 1 5 ? 34 31.484 -47.969 1 37.81 5 PRO B O 1
ATOM 1105 N N . ALA B 1 6 ? 34.062 33.094 -46.656 1 38.84 6 ALA B N 1
ATOM 1106 C CA . ALA B 1 6 ? 34.438 32.406 -45.438 1 38.84 6 ALA B CA 1
ATOM 1107 C C . ALA B 1 6 ? 33.406 31.359 -45.062 1 38.84 6 ALA B C 1
ATOM 1109 O O . ALA B 1 6 ? 32.188 31.516 -45.344 1 38.84 6 ALA B O 1
ATOM 1110 N N . PRO B 1 7 ? 33.812 30.109 -45.219 1 34.91 7 PRO B N 1
ATOM 1111 C CA . PRO B 1 7 ? 32.938 28.984 -44.875 1 34.91 7 PRO B CA 1
ATOM 1112 C C . PRO B 1 7 ? 32.188 29.188 -43.562 1 34.91 7 PRO B C 1
ATOM 1114 O O . PRO B 1 7 ? 32.719 29.828 -42.625 1 34.91 7 PRO B O 1
ATOM 1117 N N . ILE B 1 8 ? 30.984 29.594 -43.594 1 34.53 8 ILE B N 1
ATOM 1118 C CA . ILE B 1 8 ? 30.109 29.609 -42.438 1 34.53 8 ILE B CA 1
ATOM 1119 C C . ILE B 1 8 ? 30.5 28.516 -41.469 1 34.53 8 ILE B C 1
ATOM 1121 O O . ILE B 1 8 ? 30.703 27.375 -41.875 1 34.53 8 ILE B O 1
ATOM 1125 N N . GLY B 1 9 ? 31.312 28.859 -40.531 1 28.7 9 GLY B N 1
ATOM 1126 C CA . GLY B 1 9 ? 31.688 28.047 -39.375 1 28.7 9 GLY B CA 1
ATOM 1127 C C . GLY B 1 9 ? 30.609 27.062 -38.969 1 28.7 9 GLY B C 1
ATOM 1128 O O . GLY B 1 9 ? 29.422 27.328 -39.156 1 28.7 9 GLY B O 1
ATOM 1129 N N . GLN B 1 10 ? 30.891 25.75 -39.188 1 29.81 10 GLN B N 1
ATOM 1130 C CA . GLN B 1 10 ? 30.188 24.562 -38.719 1 29.81 10 GLN B CA 1
ATOM 1131 C C . GLN B 1 10 ? 29.578 24.797 -37.344 1 29.81 10 GLN B C 1
ATOM 1133 O O . GLN B 1 10 ? 30.297 24.969 -36.344 1 29.81 10 GLN B O 1
ATOM 1138 N N . GLU B 1 11 ? 28.688 25.719 -37.188 1 28.92 11 GLU B N 1
ATOM 1139 C CA . GLU B 1 11 ? 27.906 25.734 -35.969 1 28.92 11 GLU B CA 1
ATOM 1140 C C . GLU B 1 11 ? 27.656 24.312 -35.469 1 28.92 11 GLU B C 1
ATOM 1142 O O . GLU B 1 11 ? 27.094 23.484 -36.188 1 28.92 11 GLU B O 1
ATOM 1147 N N . GLU B 1 12 ? 28.703 23.688 -34.875 1 27.39 12 GLU B N 1
ATOM 1148 C CA . GLU B 1 12 ? 28.531 22.469 -34.094 1 27.39 12 GLU B CA 1
ATOM 1149 C C . GLU B 1 12 ? 27.172 22.422 -33.406 1 27.39 12 GLU B C 1
ATOM 1151 O O . GLU B 1 12 ? 26.844 23.297 -32.594 1 27.39 12 GLU B O 1
ATOM 1156 N N . LEU B 1 13 ? 26.156 22.25 -34.219 1 24.98 13 LEU B N 1
ATOM 1157 C CA . LEU B 1 13 ? 24.906 21.875 -33.594 1 24.98 13 LEU B CA 1
ATOM 1158 C C . LEU B 1 13 ? 25.156 20.969 -32.406 1 24.98 13 LEU B C 1
ATOM 1160 O O . LEU B 1 13 ? 25.734 19.875 -32.531 1 24.98 13 LEU B O 1
ATOM 1164 N N . VAL B 1 14 ? 25.625 21.562 -31.297 1 27.44 14 VAL B N 1
ATOM 1165 C CA . VAL B 1 14 ? 25.625 20.797 -30.062 1 27.44 14 VAL B CA 1
ATOM 1166 C C . VAL B 1 14 ? 24.344 19.969 -29.969 1 27.44 14 VAL B C 1
ATOM 1168 O O . VAL B 1 14 ? 23.234 20.531 -29.922 1 27.44 14 VAL B O 1
ATOM 1171 N N . ILE B 1 15 ? 24.141 19.016 -30.844 1 26.47 15 ILE B N 1
ATOM 1172 C CA . ILE B 1 15 ? 23.109 18.031 -30.531 1 26.47 15 ILE B CA 1
ATOM 1173 C C . ILE B 1 15 ? 23.156 17.672 -29.047 1 26.47 15 ILE B C 1
ATOM 1175 O O . ILE B 1 15 ? 24.156 17.141 -28.562 1 26.47 15 ILE B O 1
ATOM 1179 N N . ILE B 1 16 ? 22.75 18.609 -28.281 1 28.05 16 ILE B N 1
ATOM 1180 C CA . ILE B 1 16 ? 22.484 18.141 -26.922 1 28.05 16 ILE B CA 1
ATOM 1181 C C . ILE B 1 16 ? 21.719 16.828 -26.969 1 28.05 16 ILE B C 1
ATOM 1183 O O . ILE B 1 16 ? 20.594 16.781 -27.453 1 28.05 16 ILE B O 1
ATOM 1187 N N . LYS B 1 17 ? 22.344 15.719 -27.375 1 27.05 17 LYS B N 1
ATOM 1188 C CA . LYS B 1 17 ? 21.703 14.453 -27.016 1 27.05 17 LYS B CA 1
ATOM 1189 C C . LYS B 1 17 ? 20.984 14.562 -25.672 1 27.05 17 LYS B C 1
ATOM 1191 O O . LYS B 1 17 ? 21.609 14.828 -24.641 1 27.05 17 LYS B O 1
ATOM 1196 N N . MET B 1 18 ? 19.938 15.352 -25.734 1 27.39 18 MET B N 1
ATOM 1197 C CA . MET B 1 18 ? 19.094 15.078 -24.578 1 27.39 18 MET B CA 1
ATOM 1198 C C . MET B 1 18 ? 19.109 13.594 -24.219 1 27.39 18 MET B C 1
ATOM 1200 O O . MET B 1 18 ? 18.703 12.758 -25.031 1 27.39 18 MET B O 1
ATOM 1204 N N . GLU B 1 19 ? 20.25 13.086 -23.828 1 30.92 19 GLU B N 1
ATOM 1205 C CA . GLU B 1 19 ? 20.094 11.797 -23.156 1 30.92 19 GLU B CA 1
ATOM 1206 C C . GLU B 1 19 ? 18.75 11.703 -22.438 1 30.92 19 GLU B C 1
ATOM 1208 O O . GLU B 1 19 ? 18.453 12.539 -21.578 1 30.92 19 GLU B O 1
ATOM 1213 N N . GLU B 1 20 ? 17.734 11.609 -23.25 1 31.8 20 GLU B N 1
ATOM 1214 C CA . GLU B 1 20 ? 16.547 11.109 -22.578 1 31.8 20 GLU B CA 1
ATOM 1215 C C . GLU B 1 20 ? 16.922 10.227 -21.391 1 31.8 20 GLU B C 1
ATOM 1217 O O . GLU B 1 20 ? 17.453 9.125 -21.562 1 31.8 20 GLU B O 1
ATOM 1222 N N . ASP B 1 21 ? 17.812 10.781 -20.609 1 32.56 21 ASP B N 1
ATOM 1223 C CA . ASP B 1 21 ? 17.828 10.055 -19.344 1 32.56 21 ASP B CA 1
ATOM 1224 C C . ASP B 1 21 ? 16.453 9.469 -19.031 1 32.56 21 ASP B C 1
ATOM 1226 O O . ASP B 1 21 ? 15.555 10.188 -18.578 1 32.56 21 ASP B O 1
ATOM 1230 N N . GLU B 1 22 ? 15.836 8.953 -20.062 1 33.75 22 GLU B N 1
ATOM 1231 C CA . GLU B 1 22 ? 14.625 8.148 -20 1 33.75 22 GLU B CA 1
ATOM 1232 C C . GLU B 1 22 ? 14.398 7.594 -18.594 1 33.75 22 GLU B C 1
ATOM 1234 O O . GLU B 1 22 ? 13.273 7.621 -18.094 1 33.75 22 GLU B O 1
ATOM 1239 N N . THR B 1 23 ? 15.234 6.496 -18.328 1 35.09 23 THR B N 1
ATOM 1240 C CA . THR B 1 23 ? 14.93 5.598 -17.219 1 35.09 23 THR B CA 1
ATOM 1241 C C . THR B 1 23 ? 15.094 6.316 -15.883 1 35.09 23 THR B C 1
ATOM 1243 O O . THR B 1 23 ? 16 5.996 -15.109 1 35.09 23 THR B O 1
ATOM 1246 N N . ALA B 1 24 ? 15.578 7.461 -15.867 1 34.28 24 ALA B N 1
ATOM 1247 C CA . ALA B 1 24 ? 15.555 7.898 -14.477 1 34.28 24 ALA B CA 1
ATOM 1248 C C . ALA B 1 24 ? 14.305 7.395 -13.766 1 34.28 24 ALA B C 1
ATOM 1250 O O . ALA B 1 24 ? 13.188 7.848 -14.047 1 34.28 24 ALA B O 1
ATOM 1251 N N . LEU B 1 25 ? 14.195 6.164 -13.828 1 34.75 25 LEU B N 1
ATOM 1252 C CA . LEU B 1 25 ? 13.312 5.5 -12.875 1 34.75 25 LEU B CA 1
ATOM 1253 C C . LEU B 1 25 ? 13.156 6.328 -11.609 1 34.75 25 LEU B C 1
ATOM 1255 O O . LEU B 1 25 ? 14.125 6.551 -10.883 1 34.75 25 LEU B O 1
ATOM 1259 N N . TRP B 1 26 ? 12.695 7.629 -11.789 1 34.78 26 TRP B N 1
ATOM 1260 C CA . TRP B 1 26 ? 12.266 8.328 -10.578 1 34.78 26 TRP B CA 1
ATOM 1261 C C . TRP B 1 26 ? 12.094 7.355 -9.422 1 34.78 26 TRP B C 1
ATOM 1263 O O . TRP B 1 26 ? 11.25 6.461 -9.469 1 34.78 26 TRP B O 1
ATOM 1273 N N . ASP B 1 27 ? 13.188 6.984 -8.938 1 36.84 27 ASP B N 1
ATOM 1274 C CA . ASP B 1 27 ? 13.25 6.23 -7.688 1 36.84 27 ASP B CA 1
ATOM 1275 C C . ASP B 1 27 ? 12.227 6.746 -6.684 1 36.84 27 ASP B C 1
ATOM 1277 O O . ASP B 1 27 ? 12.438 7.777 -6.039 1 36.84 27 ASP B O 1
ATOM 1281 N N . PRO B 1 28 ? 10.961 6.883 -7.199 1 38.06 28 PRO B N 1
ATOM 1282 C CA . PRO B 1 28 ? 10.117 7.398 -6.117 1 38.06 28 PRO B CA 1
ATOM 1283 C C . PRO B 1 28 ? 10.555 6.902 -4.742 1 38.06 28 PRO B C 1
ATOM 1285 O O . PRO B 1 28 ? 11.125 5.816 -4.625 1 38.06 28 PRO B O 1
ATOM 1288 N N . GLU B 1 29 ? 11.047 7.695 -3.928 1 39.91 29 GLU B N 1
ATOM 1289 C CA . GLU B 1 29 ? 11.258 7.375 -2.52 1 39.91 29 GLU B CA 1
ATOM 1290 C C . GLU B 1 29 ? 10.289 6.289 -2.051 1 39.91 29 GLU B C 1
ATOM 1292 O O . GLU B 1 29 ? 9.125 6.277 -2.445 1 39.91 29 GLU B O 1
ATOM 1297 N N . PRO B 1 30 ? 10.734 5.078 -1.741 1 41.59 30 PRO B N 1
ATOM 1298 C CA . PRO B 1 30 ? 10.023 3.887 -1.271 1 41.59 30 PRO B CA 1
ATOM 1299 C C . PRO B 1 30 ? 8.742 4.227 -0.5 1 41.59 30 PRO B C 1
ATOM 1301 O O . PRO B 1 30 ? 8.633 5.316 0.067 1 41.59 30 PRO B O 1
ATOM 1304 N N . PHE B 1 31 ? 7.547 3.893 -0.998 1 40.59 31 PHE B N 1
ATOM 1305 C CA . PHE B 1 31 ? 6.406 3.768 -0.097 1 40.59 31 PHE B CA 1
ATOM 1306 C C . PHE B 1 31 ? 6.875 3.57 1.341 1 40.59 31 PHE B C 1
ATOM 1308 O O . PHE B 1 31 ? 7.852 2.863 1.59 1 40.59 31 PHE B O 1
ATOM 1315 N N . PHE B 1 32 ? 6.672 4.559 2.186 1 40.69 32 PHE B N 1
ATOM 1316 C CA . PHE B 1 32 ? 6.918 4.59 3.623 1 40.69 32 PHE B CA 1
ATOM 1317 C C . PHE B 1 32 ? 6.625 3.236 4.254 1 40.69 32 PHE B C 1
ATOM 1319 O O . PHE B 1 32 ? 5.551 2.672 4.051 1 40.69 32 PHE B O 1
ATOM 1326 N N . LYS B 1 33 ? 7.559 2.289 4.312 1 44.28 33 LYS B N 1
ATOM 1327 C CA . LYS B 1 33 ? 7.43 1.157 5.223 1 44.28 33 LYS B CA 1
ATOM 1328 C C . LYS B 1 33 ? 6.891 1.604 6.582 1 44.28 33 LYS B C 1
ATOM 1330 O O . LYS B 1 33 ? 7.43 2.531 7.191 1 44.28 33 LYS B O 1
ATOM 1335 N N . PRO B 1 34 ? 5.637 1.34 6.867 1 45.22 34 PRO B N 1
ATOM 1336 C CA . PRO B 1 34 ? 5.316 1.593 8.273 1 45.22 34 PRO B CA 1
ATOM 1337 C C . PRO B 1 34 ? 6.449 1.202 9.219 1 45.22 34 PRO B C 1
ATOM 1339 O O . PRO B 1 34 ? 7.094 0.169 9.016 1 45.22 34 PRO B O 1
ATOM 1342 N N . GLN B 1 35 ? 7.23 2.086 9.664 1 44.12 35 GLN B N 1
ATOM 1343 C CA . GLN B 1 35 ? 8.125 1.711 10.75 1 44.12 35 GLN B CA 1
ATOM 1344 C C . GLN B 1 35 ? 7.508 0.627 11.625 1 44.12 35 GLN B C 1
ATOM 1346 O O . GLN B 1 35 ? 6.355 0.747 12.047 1 44.12 35 GLN B O 1
ATOM 1351 N N . PRO B 1 36 ? 8.078 -0.568 11.469 1 46.44 36 PRO B N 1
ATOM 1352 C CA . PRO 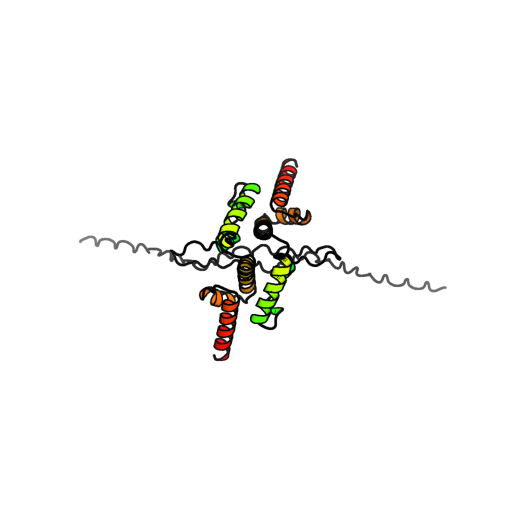B 1 36 ? 7.559 -1.489 12.484 1 46.44 36 PRO B CA 1
ATOM 1353 C C . PRO B 1 36 ? 7.316 -0.811 13.828 1 46.44 36 PRO B C 1
ATOM 1355 O O . PRO B 1 36 ? 8.242 -0.239 14.414 1 46.44 36 PRO B O 1
ATOM 1358 N N . GLN B 1 37 ? 6.289 -0.176 13.867 1 45.72 37 GLN B N 1
ATOM 1359 C CA . GLN B 1 37 ? 6.023 0.195 15.258 1 45.72 37 GLN B CA 1
ATOM 1360 C C . GLN B 1 37 ? 6.336 -0.958 16.203 1 45.72 37 GLN B C 1
ATOM 1362 O O . GLN B 1 37 ? 5.699 -2.012 16.141 1 45.72 37 GLN B O 1
ATOM 1367 N N . THR B 1 38 ? 7.633 -1.079 16.438 1 42.69 38 THR B N 1
ATOM 1368 C CA . THR B 1 38 ? 7.816 -1.952 17.594 1 42.69 38 THR B CA 1
ATOM 1369 C C . THR B 1 38 ? 6.703 -1.743 18.609 1 42.69 38 THR B C 1
ATOM 1371 O O . THR B 1 38 ? 6.578 -0.662 19.188 1 42.69 38 THR B O 1
ATOM 1374 N N . LEU B 1 39 ? 5.609 -2.195 18.094 1 48.84 39 LEU B N 1
ATOM 1375 C CA . LEU B 1 39 ? 4.688 -2.24 19.234 1 48.84 39 LEU B CA 1
ATOM 1376 C C . LEU B 1 39 ? 5.375 -2.797 20.469 1 48.84 39 LEU B C 1
ATOM 1378 O O . LEU B 1 39 ? 6.309 -3.594 20.359 1 48.84 39 LEU B O 1
ATOM 1382 N N . LEU B 1 40 ? 5.172 -2.119 21.547 1 47.22 40 LEU B N 1
ATOM 1383 C CA . LEU B 1 40 ? 5.605 -2.594 22.859 1 47.22 40 LEU B CA 1
ATOM 1384 C C . LEU B 1 40 ? 5.57 -4.117 22.922 1 47.22 40 LEU B C 1
ATOM 1386 O O . LEU B 1 40 ? 4.715 -4.75 22.297 1 47.22 40 LEU B O 1
ATOM 1390 N N . PRO B 1 41 ? 6.566 -4.617 23.453 1 49.72 41 PRO B N 1
ATOM 1391 C CA . PRO B 1 41 ? 6.465 -6.023 23.859 1 49.72 41 PRO B CA 1
ATOM 1392 C C . PRO B 1 41 ? 5.129 -6.352 24.516 1 49.72 41 PRO B C 1
ATOM 1394 O O . PRO B 1 41 ? 4.703 -5.648 25.438 1 49.72 41 PRO B O 1
ATOM 1397 N N . GLY B 1 42 ? 4.312 -7.195 23.891 1 56.25 42 GLY B N 1
ATOM 1398 C CA . GLY B 1 42 ? 2.98 -7.547 24.344 1 56.25 42 GLY B CA 1
ATOM 1399 C C . GLY B 1 42 ? 1.885 -7.133 23.391 1 56.25 42 GLY B C 1
ATOM 1400 O O . GLY B 1 42 ? 0.738 -7.562 23.516 1 56.25 42 GLY B O 1
ATOM 1401 N N . LEU B 1 43 ? 2.25 -6.031 22.703 1 62.06 43 LEU B N 1
ATOM 1402 C CA . LEU B 1 43 ? 1.22 -5.711 21.719 1 62.06 43 LEU B CA 1
ATOM 1403 C C . LEU B 1 43 ? 1.413 -6.527 20.438 1 62.06 43 LEU B C 1
ATOM 1405 O O . LEU B 1 43 ? 2.547 -6.793 20.031 1 62.06 43 LEU B O 1
ATOM 1409 N N . GLY B 1 44 ? 0.637 -7.5 20.328 1 68.5 44 GLY B N 1
ATOM 1410 C CA . GLY B 1 44 ? 0.625 -8.344 19.141 1 68.5 44 GLY B CA 1
ATOM 1411 C C . GLY B 1 44 ? 1.169 -7.641 17.906 1 68.5 44 GLY B C 1
ATOM 1412 O O . GLY B 1 44 ? 1.384 -6.426 17.922 1 68.5 44 GLY B O 1
ATOM 1413 N N . ARG B 1 45 ? 1.621 -8.352 16.984 1 79.75 45 ARG B N 1
ATOM 1414 C CA . ARG B 1 45 ? 2.168 -7.816 15.742 1 79.75 45 ARG B CA 1
ATOM 1415 C C . ARG B 1 45 ? 1.099 -7.074 14.945 1 79.75 45 ARG B C 1
ATOM 1417 O O . ARG B 1 45 ? -0.024 -7.559 14.797 1 79.75 45 ARG B O 1
ATOM 1424 N N . ASP B 1 46 ? 1.333 -5.863 14.68 1 87.5 46 ASP B N 1
ATOM 1425 C CA . ASP B 1 46 ? 0.44 -5.105 13.805 1 87.5 46 ASP B CA 1
ATOM 1426 C C . ASP B 1 46 ? 0.221 -5.836 12.484 1 87.5 46 ASP B C 1
ATOM 1428 O O . ASP B 1 46 ? 1.17 -6.062 11.727 1 87.5 46 ASP B O 1
ATOM 1432 N N . PRO B 1 47 ? -0.966 -6.25 12.281 1 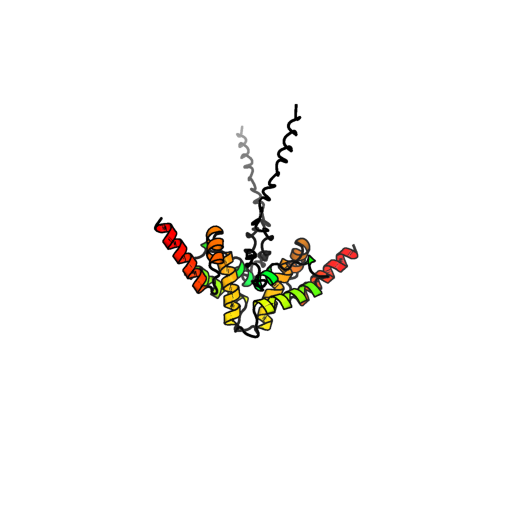93.75 47 PRO B N 1
ATOM 1433 C CA . PRO B 1 47 ? -1.246 -7.035 11.07 1 93.75 47 PRO B CA 1
ATOM 1434 C C . PRO B 1 47 ? -0.872 -6.297 9.789 1 93.75 47 PRO B C 1
ATOM 1436 O O . PRO B 1 47 ? -0.435 -6.926 8.82 1 93.75 47 PRO B O 1
ATOM 1439 N N . ARG B 1 48 ? -1.073 -5 9.742 1 93.06 48 ARG B N 1
ATOM 1440 C CA . ARG B 1 48 ? -0.676 -4.207 8.578 1 93.06 48 ARG B CA 1
ATOM 1441 C C . ARG B 1 48 ? 0.825 -4.316 8.328 1 93.06 48 ARG B C 1
ATOM 1443 O O . ARG B 1 48 ? 1.257 -4.527 7.195 1 93.06 48 ARG B O 1
ATOM 1450 N N . GLN B 1 49 ? 1.505 -4.211 9.336 1 89.44 49 GLN B N 1
ATOM 1451 C CA . GLN B 1 49 ? 2.955 -4.309 9.211 1 89.44 49 GLN B CA 1
ATOM 1452 C C . GLN B 1 49 ? 3.373 -5.707 8.758 1 89.44 49 GLN B C 1
ATOM 1454 O O . GLN B 1 49 ? 4.312 -5.855 7.973 1 89.44 49 GLN B O 1
ATOM 1459 N N . CYS B 1 50 ? 2.719 -6.711 9.289 1 91.69 50 CYS B N 1
ATOM 1460 C CA . CYS B 1 50 ? 3.006 -8.07 8.852 1 91.69 50 CYS B CA 1
ATOM 1461 C C . CYS B 1 50 ? 2.785 -8.227 7.355 1 91.69 50 CYS B C 1
ATOM 1463 O O . CYS B 1 50 ? 3.611 -8.82 6.66 1 91.69 50 CYS B O 1
ATOM 1465 N N . PHE B 1 51 ? 1.713 -7.66 6.844 1 94.69 51 PHE B N 1
ATOM 1466 C CA . PHE B 1 51 ? 1.379 -7.723 5.426 1 94.69 51 PHE B CA 1
ATOM 1467 C C . PHE B 1 51 ? 2.4 -6.957 4.594 1 94.69 51 PHE B C 1
ATOM 1469 O O . PHE B 1 51 ? 2.92 -7.48 3.605 1 94.69 51 PHE B O 1
ATOM 1476 N N . ARG B 1 52 ? 2.752 -5.844 5.105 1 91.44 52 ARG B N 1
ATOM 1477 C CA . ARG B 1 52 ? 3.629 -4.969 4.336 1 91.44 52 ARG B CA 1
ATOM 1478 C C . ARG B 1 52 ? 5.082 -5.426 4.43 1 91.44 52 ARG B C 1
ATOM 1480 O O . ARG B 1 52 ? 5.867 -5.211 3.508 1 91.44 52 ARG B O 1
ATOM 1487 N N . SER B 1 53 ? 5.445 -6.07 5.473 1 89 53 SER B N 1
ATOM 1488 C CA . SER B 1 53 ? 6.832 -6.465 5.699 1 89 53 SER B CA 1
ATOM 1489 C C . SER B 1 53 ? 7.098 -7.871 5.168 1 89 53 SER B C 1
ATOM 1491 O O . SER B 1 53 ? 8.234 -8.344 5.188 1 89 53 SER B O 1
ATOM 1493 N N . PHE B 1 54 ? 6.148 -8.523 4.723 1 92.5 54 PHE B N 1
ATOM 1494 C CA . PHE B 1 54 ? 6.328 -9.852 4.152 1 92.5 54 PHE B CA 1
ATOM 1495 C C . PHE B 1 54 ? 7.316 -9.812 2.992 1 92.5 54 PHE B C 1
ATOM 1497 O O . PHE B 1 54 ? 7.27 -8.906 2.16 1 92.5 54 PHE B O 1
ATOM 1504 N N . ARG B 1 55 ? 8.188 -10.812 2.973 1 92.25 55 ARG B N 1
ATOM 1505 C CA . ARG B 1 55 ? 9.188 -10.914 1.915 1 92.25 55 ARG B CA 1
ATOM 1506 C C . ARG B 1 55 ? 9.008 -12.195 1.106 1 92.25 55 ARG B C 1
ATOM 1508 O O . ARG B 1 55 ? 8.57 -13.219 1.642 1 92.25 55 ARG B O 1
ATOM 1515 N N . TYR B 1 56 ? 9.469 -12.062 -0.121 1 94.56 56 TYR B N 1
ATOM 1516 C CA . TYR B 1 56 ? 9.359 -13.203 -1.019 1 94.56 56 TYR B CA 1
ATOM 1517 C C . TYR B 1 56 ? 10.133 -14.398 -0.475 1 94.56 56 TYR B C 1
ATOM 1519 O O . TYR B 1 56 ? 9.695 -15.547 -0.61 1 94.56 56 TYR B O 1
ATOM 1527 N N . GLU B 1 57 ? 11.195 -14.102 0.103 1 94.38 57 GLU B N 1
ATOM 1528 C CA . GLU B 1 57 ? 12.094 -15.141 0.615 1 94.38 57 GLU B CA 1
ATOM 1529 C C . GLU B 1 57 ? 11.422 -15.938 1.731 1 94.38 57 GLU B C 1
ATOM 1531 O O . GLU B 1 57 ? 11.891 -17.016 2.09 1 94.38 57 GLU B O 1
ATOM 1536 N N . GLU B 1 58 ? 10.461 -15.438 2.357 1 94.81 58 GLU B N 1
ATOM 1537 C CA . GLU B 1 58 ? 9.766 -16.078 3.465 1 94.81 58 GLU B CA 1
ATOM 1538 C C . GLU B 1 58 ? 8.875 -17.219 2.969 1 94.81 58 GLU B C 1
ATOM 1540 O O . GLU B 1 58 ? 8.281 -17.953 3.768 1 94.81 58 GLU B O 1
ATOM 1545 N N . ALA B 1 59 ? 8.742 -17.453 1.674 1 97.12 59 ALA B N 1
ATOM 1546 C CA . ALA B 1 59 ? 7.906 -18.484 1.063 1 97.12 59 ALA B CA 1
ATOM 1547 C C . ALA B 1 59 ? 8.734 -19.438 0.205 1 97.12 59 ALA B C 1
ATOM 1549 O O . ALA B 1 59 ? 9.805 -19.062 -0.282 1 97.12 59 ALA B O 1
ATOM 1550 N N . SER B 1 60 ? 8.18 -20.594 -0.095 1 96.94 60 SER B N 1
ATOM 1551 C CA . SER B 1 60 ? 8.875 -21.609 -0.877 1 96.94 60 SER B CA 1
ATOM 1552 C C . SER B 1 60 ? 8.82 -21.281 -2.367 1 96.94 60 SER B C 1
ATOM 1554 O O . SER B 1 60 ? 9.578 -21.859 -3.154 1 96.94 60 SER B O 1
ATOM 1556 N N . GLY B 1 61 ? 7.945 -20.422 -2.77 1 97.44 61 GLY B N 1
ATOM 1557 C CA . GLY B 1 61 ? 7.727 -20.031 -4.156 1 97.44 61 GLY B CA 1
ATOM 1558 C C . GLY B 1 61 ? 6.656 -18.969 -4.316 1 97.44 61 GLY B C 1
ATOM 1559 O O . GLY B 1 61 ? 6.086 -18.5 -3.33 1 97.44 61 GLY B O 1
ATOM 1560 N N . PRO B 1 62 ? 6.422 -18.656 -5.598 1 98.25 62 PRO B N 1
ATOM 1561 C CA . PRO B 1 62 ? 5.484 -17.547 -5.84 1 98.25 62 PRO B CA 1
ATOM 1562 C C . PRO B 1 62 ? 4.055 -17.906 -5.434 1 98.25 62 PRO B C 1
ATOM 1564 O O . PRO B 1 62 ? 3.307 -17.031 -4.984 1 98.25 62 PRO B O 1
ATOM 1567 N N . ARG B 1 63 ? 3.607 -19.125 -5.613 1 98.56 63 ARG B N 1
ATOM 1568 C CA . ARG B 1 63 ? 2.254 -19.531 -5.238 1 98.56 63 ARG B CA 1
ATOM 1569 C C . ARG B 1 63 ? 2.051 -19.422 -3.729 1 98.56 63 ARG B C 1
ATOM 1571 O O . ARG B 1 63 ? 1.024 -18.922 -3.27 1 98.56 63 ARG B O 1
ATOM 1578 N N . GLU B 1 64 ? 3.008 -19.891 -2.99 1 98.62 64 GLU B N 1
ATOM 1579 C CA . GLU B 1 64 ? 2.934 -19.781 -1.536 1 98.62 64 GLU B CA 1
ATOM 1580 C C . GLU B 1 64 ? 3.016 -18.312 -1.089 1 98.62 64 GLU B C 1
ATOM 1582 O O . GLU B 1 64 ? 2.328 -17.906 -0.151 1 98.62 64 GLU B O 1
ATOM 1587 N N . ALA B 1 65 ? 3.936 -17.594 -1.712 1 98.25 65 ALA B N 1
ATOM 1588 C CA . ALA B 1 65 ? 4.043 -16.172 -1.397 1 98.25 65 ALA B CA 1
ATOM 1589 C C . ALA B 1 65 ? 2.701 -15.469 -1.563 1 98.25 65 ALA B C 1
ATOM 1591 O O . ALA B 1 65 ? 2.273 -14.719 -0.684 1 98.25 65 ALA B O 1
ATOM 1592 N N . LEU B 1 66 ? 2.01 -15.727 -2.674 1 98.69 66 LEU B N 1
ATOM 1593 C CA . LEU B 1 66 ? 0.706 -15.125 -2.926 1 98.69 66 LEU B CA 1
ATOM 1594 C C . LEU B 1 66 ? -0.303 -15.539 -1.863 1 98.69 66 LEU B C 1
ATOM 1596 O O . LEU B 1 66 ? -1.074 -14.711 -1.372 1 98.69 66 LEU B O 1
ATOM 1600 N N . ALA B 1 67 ? -0.332 -16.75 -1.504 1 98.62 67 ALA B N 1
ATOM 1601 C CA . ALA B 1 67 ? -1.252 -17.281 -0.496 1 98.62 67 ALA B CA 1
ATOM 1602 C C . ALA B 1 67 ? -1.017 -16.609 0.857 1 98.62 67 ALA B C 1
ATOM 1604 O O . ALA B 1 67 ? -1.969 -16.234 1.543 1 98.62 67 ALA B O 1
ATOM 1605 N N . ARG B 1 68 ? 0.204 -16.5 1.244 1 98.38 68 ARG B N 1
ATOM 1606 C CA . ARG B 1 68 ? 0.556 -15.859 2.506 1 98.38 68 ARG B CA 1
ATOM 1607 C C . ARG B 1 68 ? 0.118 -14.398 2.518 1 98.38 68 ARG B C 1
ATOM 1609 O O . ARG B 1 68 ? -0.425 -13.914 3.514 1 98.38 68 ARG B O 1
ATOM 1616 N N . LEU B 1 69 ? 0.351 -13.766 1.438 1 98.06 69 LEU B N 1
ATOM 1617 C CA . LEU B 1 69 ? -0.046 -12.367 1.335 1 98.06 69 LEU B CA 1
ATOM 1618 C C . LEU B 1 69 ? -1.561 -12.227 1.43 1 98.06 69 LEU B C 1
ATOM 1620 O O . LEU B 1 69 ? -2.061 -11.281 2.049 1 98.06 69 LEU B O 1
ATOM 1624 N N . ARG B 1 70 ? -2.275 -13.117 0.831 1 98.69 70 ARG B N 1
ATOM 1625 C CA . ARG B 1 70 ? -3.73 -13.094 0.938 1 98.69 70 ARG B CA 1
ATOM 1626 C C . ARG B 1 70 ? -4.176 -13.227 2.391 1 98.69 70 ARG B C 1
ATOM 1628 O O . ARG B 1 70 ? -5.059 -12.492 2.842 1 98.69 70 ARG B O 1
ATOM 1635 N N . GLU B 1 71 ? -3.568 -14.117 3.059 1 98.38 71 GLU B N 1
ATOM 1636 C CA . GLU B 1 71 ? -3.896 -14.328 4.465 1 98.38 71 GLU B CA 1
ATOM 1637 C C . GLU B 1 71 ? -3.566 -13.094 5.301 1 98.38 71 GLU B C 1
ATOM 1639 O O . GLU B 1 71 ? -4.391 -12.633 6.094 1 98.38 71 GLU B O 1
ATOM 1644 N N . LEU B 1 72 ? -2.393 -12.586 5.117 1 97.12 72 LEU B N 1
ATOM 1645 C CA . LEU B 1 72 ? -1.947 -11.422 5.871 1 97.12 72 LEU B CA 1
ATOM 1646 C C . LEU B 1 72 ? -2.816 -10.203 5.555 1 97.12 72 LEU B C 1
ATOM 1648 O O . LEU B 1 72 ? -3.145 -9.422 6.449 1 97.12 72 LEU B O 1
ATOM 1652 N N . CYS B 1 73 ? -3.127 -10.031 4.254 1 97.69 73 CYS B N 1
ATOM 1653 C CA . CYS B 1 73 ? -3.996 -8.93 3.855 1 97.69 73 CYS B CA 1
ATOM 1654 C C . CYS B 1 73 ? -5.352 -9.031 4.547 1 97.69 73 CYS B C 1
ATOM 1656 O O . CYS B 1 73 ? -5.879 -8.023 5.027 1 97.69 73 CYS B O 1
ATOM 1658 N N . ARG B 1 74 ? -5.895 -10.148 4.625 1 98.25 74 ARG B N 1
ATOM 1659 C CA . ARG B 1 74 ? -7.176 -10.367 5.289 1 98.25 74 ARG B CA 1
ATOM 1660 C C . ARG B 1 74 ? -7.082 -10.031 6.773 1 98.25 74 ARG B C 1
ATOM 1662 O O . ARG B 1 74 ? -8.023 -9.484 7.352 1 98.25 74 ARG B O 1
ATOM 1669 N N . GLN B 1 75 ? -5.984 -10.414 7.375 1 96.75 75 GLN B N 1
ATOM 1670 C CA . GLN B 1 75 ? -5.781 -10.117 8.789 1 96.75 75 GLN B CA 1
ATOM 1671 C C . GLN B 1 75 ? -5.691 -8.609 9.031 1 96.75 75 GLN B C 1
ATOM 1673 O O . GLN B 1 75 ? -6.098 -8.117 10.086 1 96.75 75 GLN B O 1
ATOM 1678 N N . TRP B 1 76 ? -5.191 -7.945 8.055 1 95.94 76 TRP B N 1
ATOM 1679 C CA . TRP B 1 76 ? -5.051 -6.496 8.156 1 95.94 76 TRP B CA 1
ATOM 1680 C C . TRP B 1 76 ? -6.387 -5.801 7.895 1 95.94 76 TRP B C 1
ATOM 1682 O O . TRP B 1 76 ? -6.879 -5.055 8.75 1 95.94 76 TRP B O 1
ATOM 1692 N N . LEU B 1 77 ? -7.066 -6.086 6.816 1 97 77 LEU B N 1
ATOM 1693 C CA . LEU B 1 77 ? -8.242 -5.34 6.387 1 97 77 LEU B CA 1
ATOM 1694 C C . LEU B 1 77 ? -9.508 -5.926 7 1 97 77 LEU B C 1
ATOM 1696 O O . LEU B 1 77 ? -10.547 -5.254 7.062 1 97 77 LEU B O 1
ATOM 1700 N N . ARG B 1 78 ? -9.484 -7.125 7.383 1 97.5 78 ARG B N 1
ATOM 1701 C CA . ARG B 1 78 ? -10.586 -7.812 8.047 1 97.5 78 ARG B CA 1
ATOM 1702 C C . ARG B 1 78 ? -11.906 -7.555 7.328 1 97.5 78 ARG B C 1
ATOM 1704 O O . ARG B 1 78 ? -12.836 -6.992 7.91 1 97.5 78 ARG B O 1
ATOM 1711 N N . PRO B 1 79 ? -12.062 -8.117 6.168 1 97.62 79 PRO B N 1
ATOM 1712 C CA . PRO B 1 79 ? -13.273 -7.871 5.383 1 97.62 79 PRO B CA 1
ATOM 1713 C C . PRO B 1 79 ? -14.531 -8.406 6.062 1 97.62 79 PRO B C 1
ATOM 1715 O O . PRO B 1 79 ? -15.641 -7.953 5.762 1 97.62 79 PRO B O 1
ATOM 1718 N N . GLU B 1 80 ? -14.422 -9.281 6.973 1 97.44 80 GLU B N 1
ATOM 1719 C CA . GLU B 1 80 ? -15.562 -9.836 7.695 1 97.44 80 GLU B CA 1
ATOM 1720 C C . GLU B 1 80 ? -16.125 -8.836 8.703 1 97.44 80 GLU B C 1
ATOM 1722 O O . GLU B 1 80 ? -17.281 -8.93 9.094 1 97.44 80 GLU B O 1
ATOM 1727 N N . VAL B 1 81 ? -15.375 -7.938 9.133 1 97.75 81 VAL B N 1
ATOM 1728 C CA . VAL B 1 81 ? -15.734 -6.992 10.188 1 97.75 81 VAL B CA 1
ATOM 1729 C C . VAL B 1 81 ? -15.93 -5.602 9.586 1 97.75 81 VAL B C 1
ATOM 1731 O O . VAL B 1 81 ? -16.891 -4.898 9.93 1 97.75 81 VAL B O 1
ATOM 1734 N N . HIS B 1 82 ? -15.055 -5.25 8.609 1 97.62 82 HIS B N 1
ATOM 1735 C CA . HIS B 1 82 ? -15.016 -3.896 8.07 1 97.62 82 HIS B CA 1
ATOM 1736 C C . HIS B 1 82 ? -15.844 -3.783 6.793 1 97.62 82 HIS B C 1
ATOM 1738 O O . HIS B 1 82 ? -15.852 -4.703 5.973 1 97.62 82 HIS B O 1
ATOM 1744 N N . SER B 1 83 ? -16.484 -2.602 6.723 1 97.69 83 SER B N 1
ATOM 1745 C CA . SER B 1 83 ? -17.141 -2.283 5.457 1 97.69 83 SER B CA 1
ATOM 1746 C C . SER B 1 83 ? -16.125 -1.898 4.387 1 97.69 83 SER B C 1
ATOM 1748 O O . SER B 1 83 ? -14.938 -1.729 4.684 1 97.69 83 SER B O 1
ATOM 1750 N N . LYS B 1 84 ? -16.594 -1.81 3.146 1 98.31 84 LYS B N 1
ATOM 1751 C CA . LYS B 1 84 ? -15.703 -1.381 2.066 1 98.31 84 LYS B CA 1
ATOM 1752 C C . LYS B 1 84 ? -15.094 -0.014 2.365 1 98.31 84 LYS B C 1
ATOM 1754 O O . LYS B 1 84 ? -13.898 0.194 2.168 1 98.31 84 LYS B O 1
ATOM 1759 N N . GLU B 1 85 ? -15.992 0.85 2.912 1 97.75 85 GLU B N 1
ATOM 1760 C CA . GLU B 1 85 ? -15.539 2.201 3.223 1 97.75 85 GLU B CA 1
ATOM 1761 C C . GLU B 1 85 ? -14.5 2.191 4.34 1 97.75 85 GLU B C 1
ATOM 1763 O O . GLU B 1 85 ? -13.531 2.957 4.305 1 97.75 85 GLU B O 1
ATOM 1768 N N . GLN B 1 86 ? -14.664 1.367 5.258 1 97.69 86 GLN B N 1
ATOM 1769 C CA . GLN B 1 86 ? -13.719 1.221 6.355 1 97.69 86 GLN B CA 1
ATOM 1770 C C . GLN B 1 86 ? -12.383 0.661 5.859 1 97.69 86 GLN B C 1
ATOM 1772 O O . GLN B 1 86 ? -11.32 1.062 6.336 1 97.69 86 GLN B O 1
ATOM 1777 N N . MET B 1 87 ? -12.391 -0.277 4.945 1 97.81 87 MET B N 1
ATOM 1778 C CA . MET B 1 87 ? -11.172 -0.804 4.348 1 97.81 87 MET B CA 1
ATOM 1779 C C . MET B 1 87 ? -10.414 0.289 3.594 1 97.81 87 MET B C 1
ATOM 1781 O O . MET B 1 87 ? -9.195 0.39 3.695 1 97.81 87 MET B O 1
ATOM 1785 N N . LEU B 1 88 ? -11.219 1.162 2.887 1 98.12 88 LEU B N 1
ATOM 1786 C CA . LEU B 1 88 ? -10.625 2.293 2.182 1 98.12 88 LEU B CA 1
ATOM 1787 C C . LEU B 1 88 ? -9.906 3.225 3.152 1 98.12 88 LEU B C 1
ATOM 1789 O O . LEU B 1 88 ? -8.789 3.664 2.885 1 98.12 88 LEU B O 1
ATOM 1793 N N . GLU B 1 89 ? -10.508 3.457 4.297 1 97.88 89 GLU B N 1
ATOM 1794 C CA . GLU B 1 89 ? -9.953 4.379 5.281 1 97.88 89 GLU B CA 1
ATOM 1795 C C . GLU B 1 89 ? -8.633 3.854 5.848 1 97.88 89 GLU B C 1
ATOM 1797 O O . GLU B 1 89 ? -7.727 4.629 6.148 1 97.88 89 GLU B O 1
ATOM 1802 N N . LEU B 1 90 ? -8.562 2.512 5.957 1 96.31 90 LEU B N 1
ATOM 1803 C CA . LEU B 1 90 ? -7.316 1.905 6.418 1 96.31 90 LEU B CA 1
ATOM 1804 C C . LEU B 1 90 ? -6.188 2.162 5.426 1 96.31 90 LEU B C 1
ATOM 1806 O O . LEU B 1 90 ? -5.074 2.514 5.82 1 96.31 90 LEU B O 1
ATOM 1810 N N . LEU B 1 91 ? -6.484 2.068 4.152 1 96.25 91 LEU B N 1
ATOM 1811 C CA . LEU B 1 91 ? -5.496 2.299 3.104 1 96.25 91 LEU B CA 1
ATOM 1812 C C . LEU B 1 91 ? -5.156 3.781 2.992 1 96.25 91 LEU B C 1
ATOM 1814 O O . LEU B 1 91 ? -3.996 4.145 2.793 1 96.25 91 LEU B O 1
ATOM 1818 N N . VAL B 1 92 ? -6.145 4.605 3.102 1 97.75 92 VAL B N 1
ATOM 1819 C CA . VAL B 1 92 ? -5.969 6.051 3.031 1 97.75 92 VAL B CA 1
ATOM 1820 C C . VAL B 1 92 ? -5.078 6.52 4.18 1 97.75 92 VAL B C 1
ATOM 1822 O O . VAL B 1 92 ? -4.145 7.301 3.975 1 97.75 92 VAL B O 1
ATOM 1825 N N . LEU B 1 93 ? -5.336 5.949 5.355 1 97.31 93 LEU B N 1
ATOM 1826 C CA . LEU B 1 93 ? -4.504 6.297 6.504 1 97.31 93 LEU B CA 1
ATOM 1827 C C . LEU B 1 93 ? -3.057 5.875 6.273 1 97.31 93 LEU B C 1
ATOM 1829 O O . LEU B 1 93 ? -2.133 6.656 6.516 1 97.31 93 LEU B O 1
ATOM 1833 N N . GLU B 1 94 ? -2.877 4.695 5.801 1 94 94 GLU B N 1
ATOM 1834 C CA . GLU B 1 94 ? -1.532 4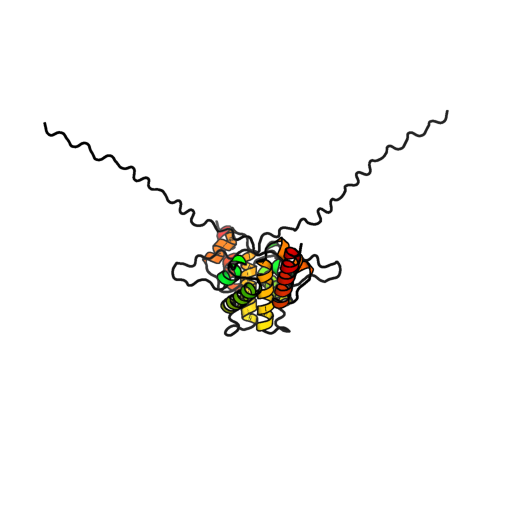.207 5.516 1 94 94 GLU B CA 1
ATOM 1835 C C . GLU B 1 94 ? -0.796 5.145 4.562 1 94 94 GLU B C 1
ATOM 1837 O O . GLU B 1 94 ? 0.331 5.559 4.836 1 94 94 GLU B O 1
ATOM 1842 N N . GLN B 1 95 ? -1.522 5.516 3.484 1 93.62 95 GLN B N 1
ATOM 1843 C CA . GLN B 1 95 ? -0.897 6.363 2.477 1 93.62 95 GLN B CA 1
ATOM 1844 C C . GLN B 1 95 ? -0.659 7.773 3.018 1 93.62 95 GLN B C 1
ATOM 1846 O O . GLN B 1 95 ? 0.365 8.391 2.723 1 93.62 95 GLN B O 1
ATOM 1851 N N . PHE B 1 96 ? -1.561 8.312 3.752 1 96.94 96 PHE B N 1
ATOM 1852 C CA . PHE B 1 96 ? -1.443 9.633 4.352 1 96.94 96 PHE B CA 1
ATOM 1853 C C . PHE B 1 96 ? -0.21 9.719 5.242 1 96.94 96 PHE B C 1
ATOM 1855 O O . PHE B 1 96 ? 0.582 10.656 5.129 1 96.94 96 PHE B O 1
ATOM 1862 N N . LEU B 1 97 ? -0.031 8.727 6.062 1 94.94 97 LEU B N 1
ATOM 1863 C CA . LEU B 1 97 ? 1.132 8.695 6.945 1 94.94 97 LEU B CA 1
ATOM 1864 C C . LEU B 1 97 ? 2.422 8.594 6.137 1 94.94 97 LEU B C 1
ATOM 1866 O O . LEU B 1 97 ? 3.43 9.211 6.492 1 94.94 97 LEU B O 1
ATOM 1870 N N . GLY B 1 98 ? 2.359 7.93 5.105 1 91.12 98 GLY B N 1
ATOM 1871 C CA . GLY B 1 98 ? 3.527 7.711 4.27 1 91.12 98 GLY B CA 1
ATOM 1872 C C . GLY B 1 98 ? 3.975 8.961 3.533 1 91.12 98 GLY B C 1
ATOM 1873 O O . GLY B 1 98 ? 5.145 9.086 3.166 1 91.12 98 GLY B O 1
ATOM 1874 N N . VAL B 1 99 ? 3.119 9.891 3.32 1 92.69 99 VAL B N 1
ATOM 1875 C CA . VAL B 1 99 ? 3.459 11.055 2.512 1 92.69 99 VAL B CA 1
ATOM 1876 C C . VAL B 1 99 ? 3.836 12.227 3.422 1 92.69 99 VAL B C 1
ATOM 1878 O O . VAL B 1 99 ? 4.215 13.297 2.943 1 92.69 99 VAL B O 1
ATOM 1881 N N . LEU B 1 100 ? 3.775 12.039 4.672 1 94.38 100 LEU B N 1
ATOM 1882 C CA . LEU B 1 100 ? 4.168 13.078 5.617 1 94.38 100 LEU B CA 1
ATOM 1883 C C . LEU B 1 100 ? 5.684 13.203 5.688 1 94.38 100 LEU B C 1
ATOM 1885 O O . LEU B 1 100 ? 6.402 12.219 5.52 1 94.38 100 LEU B O 1
ATOM 1889 N N . PRO B 1 101 ? 6.129 14.414 5.949 1 90.69 101 PRO B N 1
ATOM 1890 C CA . PRO B 1 101 ? 7.559 14.539 6.238 1 90.69 101 PRO B CA 1
ATOM 1891 C C . PRO B 1 101 ? 8.023 13.594 7.344 1 90.69 101 PRO B C 1
ATOM 1893 O O . PRO B 1 101 ? 7.273 13.328 8.289 1 90.69 101 PRO B O 1
ATOM 1896 N N . PRO B 1 102 ? 9.211 13.125 7.301 1 87.62 102 PRO B N 1
ATOM 1897 C CA . PRO B 1 102 ? 9.695 12.07 8.188 1 87.62 102 PRO B CA 1
ATOM 1898 C C . PRO B 1 102 ? 9.508 12.406 9.672 1 87.62 102 PRO B C 1
ATOM 1900 O O . PRO B 1 102 ? 8.977 11.602 10.43 1 87.62 102 PRO B O 1
ATOM 1903 N N . ASP B 1 103 ? 9.938 13.617 10.062 1 87.75 103 ASP B N 1
ATOM 1904 C CA . ASP B 1 103 ? 9.836 13.992 11.469 1 87.75 103 ASP B CA 1
ATOM 1905 C C . ASP B 1 103 ? 8.375 14.086 11.906 1 87.75 103 ASP B C 1
ATOM 1907 O O . ASP B 1 103 ? 8.031 13.703 13.023 1 87.75 103 ASP B O 1
ATOM 1911 N N . THR B 1 104 ? 7.562 14.609 11.047 1 94.25 104 THR B N 1
ATOM 1912 C CA . THR B 1 104 ? 6.129 14.695 11.312 1 94.25 104 THR B CA 1
ATOM 1913 C C . THR B 1 104 ? 5.512 13.297 11.406 1 94.25 104 THR B C 1
ATOM 1915 O O . THR B 1 104 ? 4.75 13.016 12.328 1 94.25 104 THR B O 1
ATOM 1918 N N . ARG B 1 105 ? 5.879 12.492 10.547 1 92.56 105 ARG B N 1
ATOM 1919 C CA . ARG B 1 105 ? 5.359 11.133 10.516 1 92.56 105 ARG B CA 1
ATOM 1920 C C . ARG B 1 105 ? 5.703 10.383 11.797 1 92.56 105 ARG B C 1
ATOM 1922 O O . ARG B 1 105 ? 4.844 9.734 12.391 1 92.56 105 ARG B O 1
ATOM 1929 N N . VAL B 1 106 ? 6.941 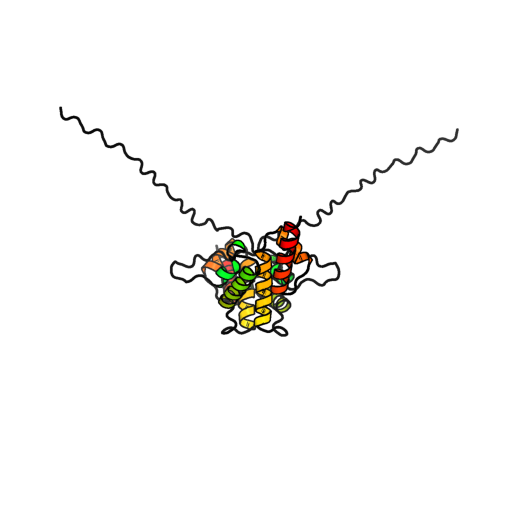10.43 12.172 1 89.25 106 VAL B N 1
ATOM 1930 C CA . VAL B 1 106 ? 7.395 9.742 13.375 1 89.25 106 VAL B CA 1
ATOM 1931 C C . VAL B 1 106 ? 6.562 10.195 14.57 1 89.25 106 VAL B C 1
ATOM 1933 O O . VAL B 1 106 ? 6.086 9.367 15.352 1 89.25 106 VAL B O 1
ATOM 1936 N N . TRP B 1 107 ? 6.367 11.43 14.719 1 92.44 107 TRP B N 1
ATOM 1937 C CA . TRP B 1 107 ? 5.594 11.992 15.812 1 92.44 107 TRP B CA 1
ATOM 1938 C C . TRP B 1 107 ? 4.145 11.523 15.758 1 92.44 107 TRP B C 1
ATOM 1940 O O . TRP B 1 107 ? 3.584 11.086 16.766 1 92.44 107 TRP B O 1
ATOM 1950 N N . VAL B 1 108 ? 3.553 11.648 14.617 1 95.75 108 VAL B N 1
ATOM 1951 C CA . VAL B 1 108 ? 2.148 11.281 14.461 1 95.75 108 VAL B CA 1
ATOM 1952 C C . VAL B 1 108 ? 1.967 9.797 14.758 1 95.75 108 VAL B C 1
ATOM 1954 O O . VAL B 1 108 ? 1.059 9.406 15.492 1 95.75 108 VAL B O 1
ATOM 1957 N N . GLU B 1 109 ? 2.836 8.969 14.227 1 91 109 GLU B N 1
ATOM 1958 C CA . GLU B 1 109 ? 2.766 7.527 14.445 1 91 109 GLU B CA 1
ATOM 1959 C C . GLU B 1 109 ? 2.895 7.188 15.93 1 91 109 GLU B C 1
ATOM 1961 O O . GLU B 1 109 ? 2.268 6.238 16.406 1 91 109 GLU B O 1
ATOM 1966 N N . SER B 1 110 ? 3.693 7.922 16.578 1 90.38 110 SER B N 1
ATOM 1967 C CA . SER B 1 110 ? 3.887 7.672 18 1 90.38 110 SER B CA 1
ATOM 1968 C C . SER B 1 110 ? 2.602 7.922 18.797 1 90.38 110 SER B C 1
ATOM 1970 O O . SER B 1 110 ? 2.434 7.406 19.891 1 90.38 110 SER B O 1
ATOM 1972 N N . GLN B 1 111 ? 1.635 8.758 18.312 1 92.25 111 GLN B N 1
ATOM 1973 C CA . GLN B 1 111 ? 0.345 9.023 18.938 1 92.25 111 GLN B CA 1
ATOM 1974 C C . GLN B 1 111 ? -0.675 7.949 18.562 1 92.25 111 GLN B C 1
ATOM 1976 O O . GLN B 1 111 ? -1.79 7.941 19.094 1 92.25 111 GLN B O 1
ATOM 1981 N N . CYS B 1 112 ? -0.382 7.016 17.578 1 89.94 112 CYS B N 1
ATOM 1982 C CA . CYS B 1 112 ? -1.17 5.844 17.203 1 89.94 112 CYS B CA 1
ATOM 1983 C C . CYS B 1 112 ? -2.559 6.254 16.734 1 89.94 112 CYS B C 1
ATOM 1985 O O . CYS B 1 112 ? -3.564 5.742 17.219 1 89.94 112 CYS B O 1
ATOM 1987 N N . PRO B 1 113 ? -2.602 7.078 15.688 1 95.19 113 PRO B N 1
ATOM 1988 C CA . PRO B 1 113 ? -3.924 7.434 15.172 1 95.19 113 PRO B CA 1
ATOM 1989 C C . PRO B 1 113 ? -4.684 6.23 14.617 1 95.19 113 PRO B C 1
ATOM 1991 O O . PRO B 1 113 ? -4.082 5.344 14 1 95.19 113 PRO B O 1
ATOM 1994 N N . GLU B 1 114 ? -5.98 6.297 14.812 1 92.94 114 GLU B N 1
ATOM 1995 C CA . GLU B 1 114 ? -6.82 5.188 14.367 1 92.94 114 GLU B CA 1
ATOM 1996 C C . GLU B 1 114 ? -7.594 5.555 13.102 1 92.94 114 GLU B C 1
ATOM 1998 O O . GLU B 1 114 ? -8.312 4.727 12.547 1 92.94 114 GLU B O 1
ATOM 2003 N N . SER B 1 115 ? -7.504 6.738 12.648 1 95.69 115 SER B N 1
ATOM 2004 C CA . SER B 1 115 ? -8.18 7.207 11.445 1 95.69 115 SER B CA 1
ATOM 2005 C C . SER B 1 115 ? -7.402 8.328 10.773 1 95.69 115 SER B C 1
ATOM 2007 O O . SER B 1 115 ? -6.543 8.953 11.398 1 95.69 115 SER B O 1
ATOM 2009 N N . GLY B 1 116 ? -7.746 8.578 9.508 1 97.62 116 GLY B N 1
ATOM 2010 C CA . GLY B 1 116 ? -7.156 9.695 8.789 1 97.62 116 GLY B CA 1
ATOM 2011 C C . GLY B 1 116 ? -7.465 11.039 9.422 1 97.62 116 GLY B C 1
ATOM 2012 O O . GLY B 1 116 ? -6.598 11.914 9.484 1 97.62 116 GLY B O 1
ATOM 2013 N N . GLU B 1 117 ? -8.688 11.148 9.922 1 98.38 117 GLU B N 1
ATOM 2014 C CA . GLU B 1 117 ? -9.094 12.398 10.539 1 98.38 117 GLU B CA 1
ATOM 2015 C C . GLU B 1 117 ? -8.297 12.68 11.812 1 98.38 117 GLU B C 1
ATOM 2017 O O . GLU B 1 117 ? -7.906 13.82 12.07 1 98.38 117 GLU B O 1
ATOM 2022 N N . GLU B 1 118 ? -8.062 11.633 12.523 1 98.19 118 GLU B N 1
ATOM 2023 C CA . GLU B 1 118 ? -7.254 11.781 13.727 1 98.19 118 GLU B CA 1
ATOM 2024 C C . GLU B 1 118 ? -5.816 12.156 13.391 1 98.19 118 GLU B C 1
ATOM 2026 O O . GLU B 1 118 ? -5.219 13.008 14.055 1 98.19 118 GLU B O 1
ATOM 2031 N N . ALA B 1 119 ? -5.289 11.531 12.359 1 97.75 119 ALA B N 1
ATOM 2032 C CA . ALA B 1 119 ? -3.936 11.852 11.914 1 97.75 119 ALA B CA 1
ATOM 2033 C C . ALA B 1 119 ? -3.832 13.32 11.492 1 97.75 119 ALA B C 1
ATOM 2035 O O . ALA B 1 119 ? -2.865 14 11.836 1 97.75 119 ALA B O 1
ATOM 2036 N N . VAL B 1 120 ? -4.805 13.797 10.844 1 98.56 120 VAL B N 1
ATOM 2037 C CA . VAL B 1 120 ? -4.848 15.188 10.414 1 98.56 120 VAL B CA 1
ATOM 2038 C C . VAL B 1 120 ? -4.836 16.109 11.633 1 98.56 120 VAL B C 1
ATOM 2040 O O . VAL B 1 120 ? -4.082 17.078 11.672 1 98.56 120 VAL B O 1
ATOM 2043 N N . ALA B 1 121 ? -5.641 15.75 12.578 1 98.5 121 ALA B N 1
ATOM 2044 C CA . ALA B 1 121 ? -5.711 16.562 13.797 1 98.5 121 ALA B CA 1
ATOM 2045 C C . ALA B 1 121 ? -4.352 16.625 14.484 1 98.5 121 ALA B C 1
ATOM 2047 O O . ALA B 1 121 ? -3.949 17.688 14.977 1 98.5 121 ALA B O 1
ATOM 2048 N N . LEU B 1 122 ? -3.68 15.531 14.492 1 98 122 LEU B N 1
ATOM 2049 C CA . LEU B 1 122 ? -2.361 15.461 15.117 1 98 122 LEU B CA 1
ATOM 2050 C C . LEU B 1 122 ? -1.359 16.328 14.367 1 98 122 LEU B C 1
ATOM 2052 O O . LEU B 1 122 ? -0.545 17.016 14.984 1 98 122 LEU B O 1
ATOM 2056 N N . VAL B 1 123 ? -1.396 16.312 13.078 1 98 123 VAL B N 1
ATOM 2057 C CA . VAL B 1 123 ? -0.501 17.125 12.266 1 98 123 VAL B CA 1
ATOM 2058 C C . VAL B 1 123 ? -0.765 18.609 12.531 1 98 123 VAL B C 1
ATOM 2060 O O . VAL B 1 123 ? 0.173 19.391 12.695 1 98 123 VAL B O 1
ATOM 2063 N N . GLU B 1 124 ? -2.01 18.953 12.547 1 97.62 124 GLU B N 1
ATOM 2064 C CA . GLU B 1 124 ? -2.391 20.344 12.797 1 97.62 124 GLU B CA 1
ATOM 2065 C C . GLU B 1 124 ? -1.97 20.797 14.195 1 97.62 124 GLU B C 1
ATOM 2067 O O . GLU B 1 124 ? -1.496 21.922 14.375 1 97.62 124 GLU B O 1
ATOM 2072 N N . ASP B 1 125 ? -2.119 19.938 15.164 1 95.75 125 ASP B N 1
ATOM 2073 C CA . ASP B 1 125 ? -1.665 20.219 16.516 1 95.75 125 ASP B CA 1
ATOM 2074 C C . ASP B 1 125 ? -0.154 20.438 16.562 1 95.75 125 ASP B C 1
ATOM 2076 O O . ASP B 1 125 ? 0.327 21.375 17.219 1 95.75 125 ASP B O 1
ATOM 2080 N N . LEU B 1 126 ? 0.518 19.562 15.93 1 95 126 LEU B N 1
ATOM 2081 C CA . LEU B 1 126 ? 1.972 19.672 15.867 1 95 126 LEU B CA 1
ATOM 2082 C C . LEU B 1 126 ? 2.391 21 15.25 1 95 126 LEU B C 1
ATOM 2084 O O . LEU B 1 126 ? 3.303 21.672 15.758 1 95 126 LEU B O 1
ATOM 2088 N N . ALA B 1 127 ? 1.753 21.359 14.164 1 93.81 127 ALA B N 1
ATOM 2089 C CA . ALA B 1 127 ? 2.059 22.609 13.484 1 93.81 127 ALA B CA 1
ATOM 2090 C C . ALA B 1 127 ? 1.82 23.797 14.398 1 93.81 127 ALA B C 1
ATOM 2092 O O . ALA B 1 127 ? 2.6 24.766 14.398 1 93.81 127 ALA B O 1
ATOM 2093 N N . GLN B 1 128 ? 0.747 23.766 15.18 1 92.19 128 GLN B N 1
ATOM 2094 C CA . GLN B 1 128 ? 0.423 24.828 16.125 1 92.19 128 GLN B CA 1
ATOM 2095 C C . GLN B 1 128 ? 1.477 24.938 17.219 1 92.19 128 GLN B C 1
ATOM 2097 O O . GLN B 1 128 ? 1.855 26.047 17.625 1 92.19 128 GLN B O 1
ATOM 2102 N N . MET B 1 129 ? 1.947 23.844 17.641 1 90.44 129 MET B N 1
ATOM 2103 C CA . MET B 1 129 ? 2.953 23.797 18.703 1 90.44 129 MET B CA 1
ATOM 2104 C C . MET B 1 129 ? 4.277 24.375 18.219 1 90.44 129 MET B C 1
ATOM 2106 O O . MET B 1 129 ? 4.973 25.062 18.969 1 90.44 129 MET B O 1
ATOM 2110 N N . LEU B 1 130 ? 4.633 24.125 17.016 1 87.69 130 LEU B N 1
ATOM 2111 C CA . LEU B 1 130 ? 5.898 24.578 16.453 1 87.69 130 LEU B CA 1
ATOM 2112 C C . LEU B 1 130 ? 5.871 26.078 16.156 1 87.69 130 LEU B C 1
ATOM 2114 O O . LEU B 1 130 ? 6.914 26.734 16.172 1 87.69 130 LEU B O 1
ATOM 2118 N N . GLN B 1 131 ? 4.77 26.625 15.859 1 87.06 131 GLN B N 1
ATOM 2119 C CA . GLN B 1 131 ? 4.645 28.047 15.625 1 87.06 131 GLN B CA 1
ATOM 2120 C C . GLN B 1 131 ? 4.73 28.828 16.938 1 87.06 131 GLN B C 1
ATOM 2122 O O . GLN B 1 131 ? 5.168 29.984 16.953 1 87.06 131 GLN B O 1
ATOM 2127 N N . GLU B 1 132 ? 4.234 28.312 17.938 1 82.62 132 GLU B N 1
ATOM 2128 C CA . GLU B 1 132 ? 4.258 28.969 19.234 1 82.62 132 GLU B CA 1
ATOM 2129 C C . GLU B 1 132 ? 5.641 28.875 19.875 1 82.62 132 GLU B C 1
ATOM 2131 O O . GLU B 1 132 ? 5.945 29.625 20.797 1 82.62 132 GLU B O 1
ATOM 2136 N N . THR B 1 133 ? 6.562 28.094 19.453 1 68.81 133 THR B N 1
ATOM 2137 C CA . THR B 1 133 ? 7.934 28.031 19.953 1 68.81 133 THR B CA 1
ATOM 2138 C C . THR B 1 133 ? 8.859 28.891 19.094 1 68.81 133 THR B C 1
ATOM 2140 O O . THR B 1 133 ? 8.766 28.875 17.875 1 68.81 133 THR B O 1
#